Protein AF-A0AB34IUV4-F1 (afdb_monomer)

Foldseek 3Di:
DDDDDDDDDDDDDDDDDPDDPDPDDPPDADPPPPPPPVPPDDDDDDDDAPPDDDDPPDDFAPPAAEEEEEQDCQCQDPVHPVVNPPPNSGCLVRVLVCCLGRVHQKYKYKYAPSNVVDPPSVVVSVVSLVVSQWQKEKDKDAVQLAQDQDRDIMIMIMTGNNDHDYDDDRDANVPGHHPCNVPHDPPPPVVPDPPPPVPPDDDDDDDDDDDDDDD

pLDDT: mean 70.95, std 23.83, range [23.0, 98.06]

Organism: Prymnesium parvum (NCBI:txid97485)

Radius of gyration: 24.29 Å; Cα contacts (8 Å, |Δi|>4): 240; chains: 1; bounding box: 62×73×49 Å

Solvent-accessible surface area (backbone atoms only — not comparable to full-atom values): 14010 Å² total; per-residue (Å²): 137,83,92,84,84,78,93,78,89,76,79,91,70,87,78,79,72,83,81,80,78,72,80,90,69,84,89,68,80,72,82,88,65,83,79,71,70,90,65,79,79,78,90,83,88,76,86,85,48,91,86,61,78,84,57,94,88,55,76,53,60,74,66,37,62,67,46,81,41,71,48,58,47,48,21,42,30,92,91,35,89,53,53,36,89,76,28,93,62,47,32,62,64,46,52,53,52,49,44,69,61,25,49,38,41,25,41,38,41,43,40,56,59,54,41,76,75,44,82,63,52,60,58,49,53,53,51,54,42,44,74,74,61,28,31,73,28,72,52,74,49,49,38,28,23,64,59,35,63,42,99,47,67,34,23,39,40,37,33,20,64,86,46,89,54,78,78,83,77,72,78,19,62,94,59,56,40,46,61,52,75,73,70,41,85,86,64,59,71,81,73,56,70,76,79,71,70,68,87,77,60,82,91,77,92,77,88,85,79,83,87,84,80,80,132

Secondary structure (DSSP, 8-state):
----------------------------PPP-S---GGG----------TT-PPPTTSPPTT--SEEEE----GGGSTTS---GGGSTT--HHHHHHHHHHH--SEEEEEE-GGGGGSTTHHHHHHHHHHHTT-EEEEEEEEGGGGT-SS--EEEEEEEESSS--PPPPPSSTTSPPPHHHHH-TT--TTTS----GGGGS--------------

Sequence (215 aa):
MPVAFSSDVVGAGPTSSPQSSTPDFPEEDPPKEALDLTRTRSVFEHKMTPEMALPPAFPRSGEVVHLSAGPPCQPYSKAGKGEGQEDPRDGIPAVLEAIEELMPLMVEIENVPEIQKYEGVVDSIVSRLNSLGYWVSRGVLVASDYGVPQSRRRFFVVGSLLGPMGLPEPTTADRPITVEEAIGSGTDLNAFRILDTSSSRSRRKGTCVGCARLL

Mean predicted aligned error: 15.81 Å

Nearest PDB structures (foldseek):
  2zcj-assembly1_A  TM=8.894E-01  e=2.402E-09  Haemophilus parahaemolyticus
  10mh-assembly1_A  TM=8.985E-01  e=5.232E-09  Haemophilus haemolyticus
  2uyc-assembly1_A  TM=9.175E-01  e=1.478E-08  Haemophilus haemolyticus
  2z6a-assembly1_A  TM=8.798E-01  e=1.795E-08  Haemophilus parahaemolyticus
  6w8w-assembly1_B  TM=8.594E-01  e=1.739E-07  Mus musculus

Structure (mmCIF, N/CA/C/O backbone):
data_AF-A0AB34IUV4-F1
#
_entry.id   AF-A0AB34IUV4-F1
#
loop_
_atom_site.group_PDB
_atom_site.id
_atom_site.type_symbol
_atom_site.label_atom_id
_atom_site.label_alt_id
_atom_site.label_comp_id
_atom_site.label_asym_id
_atom_site.label_entity_id
_atom_site.label_seq_id
_atom_site.pdbx_PDB_ins_code
_atom_site.Cartn_x
_atom_site.Cartn_y
_atom_site.Cartn_z
_atom_site.occupancy
_atom_site.B_iso_or_equiv
_atom_site.auth_seq_id
_atom_site.auth_comp_id
_atom_site.auth_asym_id
_atom_site.auth_atom_id
_atom_site.pdbx_PDB_model_num
ATOM 1 N N . MET A 1 1 ? 36.245 -49.686 -15.648 1.00 31.62 1 MET A N 1
ATOM 2 C CA . MET A 1 1 ? 34.864 -50.202 -15.551 1.00 31.62 1 MET A CA 1
ATOM 3 C C . MET A 1 1 ? 34.260 -49.619 -14.279 1.00 31.62 1 MET A C 1
ATOM 5 O O . MET A 1 1 ? 34.767 -49.942 -13.211 1.00 31.62 1 MET A O 1
ATOM 9 N N . PRO A 1 2 ? 33.334 -48.656 -14.396 1.00 33.03 2 PRO A N 1
ATOM 10 C CA . PRO A 1 2 ? 32.808 -47.874 -13.282 1.00 33.03 2 PRO A CA 1
ATOM 11 C C . PRO A 1 2 ? 31.663 -48.600 -12.567 1.00 33.03 2 PRO A C 1
ATOM 13 O O . PRO A 1 2 ? 30.992 -49.452 -13.145 1.00 33.03 2 PRO A O 1
ATOM 16 N N . VAL A 1 3 ? 31.465 -48.243 -11.301 1.00 30.38 3 VAL A N 1
ATOM 17 C CA . VAL A 1 3 ? 30.422 -48.775 -10.425 1.00 30.38 3 VAL A CA 1
ATOM 18 C C . VAL A 1 3 ? 29.118 -48.028 -10.714 1.00 30.38 3 VAL A C 1
ATOM 20 O O . VAL A 1 3 ? 29.075 -46.805 -10.607 1.00 30.38 3 VAL A O 1
ATOM 23 N N . ALA A 1 4 ? 28.078 -48.768 -11.094 1.00 32.22 4 ALA A N 1
ATOM 24 C CA . ALA A 1 4 ? 26.700 -48.303 -11.191 1.00 32.22 4 ALA A CA 1
ATOM 25 C C . ALA A 1 4 ? 25.897 -48.916 -10.033 1.00 32.22 4 ALA A C 1
ATOM 27 O O . ALA A 1 4 ? 25.917 -50.128 -9.844 1.00 32.22 4 ALA A O 1
ATOM 28 N N . PHE A 1 5 ? 25.218 -48.063 -9.274 1.00 30.59 5 PHE A N 1
ATOM 29 C CA . PHE A 1 5 ? 24.195 -48.332 -8.253 1.00 30.59 5 PHE A CA 1
ATOM 30 C C . PHE A 1 5 ? 23.362 -47.043 -8.195 1.00 30.59 5 PHE A C 1
ATOM 32 O O . PHE A 1 5 ? 23.936 -45.966 -8.309 1.00 30.59 5 PHE A O 1
ATOM 39 N N . SER A 1 6 ? 22.052 -46.993 -8.015 1.00 30.14 6 SER A N 1
ATOM 40 C CA . SER A 1 6 ? 20.945 -47.944 -7.984 1.00 30.14 6 SER A CA 1
ATOM 41 C C . SER A 1 6 ? 19.729 -47.073 -8.313 1.00 30.14 6 SER A C 1
ATOM 43 O O . SER A 1 6 ? 19.648 -45.931 -7.856 1.00 30.14 6 SER A O 1
ATOM 45 N N . SER A 1 7 ? 18.821 -47.562 -9.148 1.00 36.03 7 SER A N 1
ATOM 46 C CA . SER A 1 7 ? 17.545 -46.914 -9.429 1.00 36.03 7 SER A CA 1
ATOM 47 C C . SER A 1 7 ? 16.562 -47.244 -8.309 1.00 36.03 7 SER A C 1
ATOM 49 O O . SER A 1 7 ? 15.992 -48.332 -8.323 1.00 36.03 7 SER A O 1
ATOM 51 N N . ASP A 1 8 ? 16.331 -46.308 -7.391 1.00 31.89 8 ASP A N 1
ATOM 52 C CA . ASP A 1 8 ? 15.222 -46.399 -6.444 1.00 31.89 8 ASP A CA 1
ATOM 53 C C . ASP A 1 8 ? 14.187 -45.314 -6.740 1.00 31.89 8 ASP A C 1
ATOM 55 O O . ASP A 1 8 ? 14.350 -44.125 -6.463 1.00 31.89 8 ASP A O 1
ATOM 59 N N . VAL A 1 9 ? 13.106 -45.785 -7.357 1.00 41.19 9 VAL A N 1
ATOM 60 C CA . VAL A 1 9 ? 11.798 -45.144 -7.400 1.00 41.19 9 VAL A CA 1
ATOM 61 C C . VAL A 1 9 ? 11.269 -45.099 -5.968 1.00 41.19 9 VAL A C 1
ATOM 63 O O . VAL A 1 9 ? 10.988 -46.141 -5.381 1.00 41.19 9 VAL A O 1
ATOM 66 N N . VAL A 1 10 ? 11.086 -43.899 -5.419 1.00 40.38 10 VAL A N 1
ATOM 67 C CA . VAL A 1 10 ? 10.263 -43.692 -4.222 1.00 40.38 10 VAL A CA 1
ATOM 68 C C . VAL A 1 10 ? 9.103 -42.792 -4.611 1.00 40.38 10 VAL A C 1
ATOM 70 O O . VAL A 1 10 ? 9.279 -41.734 -5.212 1.00 40.38 10 VAL A O 1
ATOM 73 N N . GLY A 1 11 ? 7.909 -43.312 -4.343 1.00 31.64 11 GLY A N 1
ATOM 74 C CA . GLY A 1 11 ? 6.638 -42.836 -4.854 1.00 31.64 11 GLY A CA 1
ATOM 75 C C . GLY A 1 11 ? 6.247 -41.442 -4.383 1.00 31.64 11 GLY A C 1
ATOM 76 O O . GLY A 1 11 ? 6.617 -40.975 -3.307 1.00 31.64 11 GLY A O 1
ATOM 77 N N . ALA A 1 12 ? 5.425 -40.819 -5.222 1.00 36.19 12 ALA A N 1
ATOM 78 C CA . ALA A 1 12 ? 4.648 -39.639 -4.905 1.00 36.19 12 ALA A CA 1
ATOM 79 C C . ALA A 1 12 ? 3.757 -39.907 -3.680 1.00 36.19 12 ALA A C 1
ATOM 81 O O . ALA A 1 12 ? 2.789 -40.664 -3.752 1.00 36.19 12 ALA A O 1
ATOM 82 N N . GLY A 1 13 ? 4.097 -39.286 -2.553 1.00 33.53 13 GLY A N 1
ATOM 83 C CA . GLY A 1 13 ? 3.172 -39.096 -1.441 1.00 33.53 13 GLY A CA 1
ATOM 84 C C . GLY A 1 13 ? 2.284 -37.876 -1.715 1.00 33.53 13 GLY A C 1
ATOM 85 O O . GLY A 1 13 ? 2.773 -36.899 -2.287 1.00 33.53 13 GLY A O 1
ATOM 86 N N . PRO A 1 14 ? 0.995 -37.893 -1.338 1.00 34.31 14 PRO A N 1
ATOM 87 C CA . PRO A 1 14 ? 0.131 -36.736 -1.507 1.00 34.31 14 PRO A CA 1
ATOM 88 C C . PRO A 1 14 ? 0.595 -35.627 -0.557 1.00 34.31 14 PRO A C 1
ATOM 90 O O . PRO A 1 14 ? 0.541 -35.768 0.664 1.00 34.31 14 PRO A O 1
ATOM 93 N N . THR A 1 15 ? 1.066 -34.516 -1.117 1.00 37.88 15 THR A N 1
ATOM 94 C CA . THR A 1 15 ? 1.308 -33.283 -0.368 1.00 37.88 15 THR A CA 1
ATOM 95 C C . THR A 1 15 ? -0.043 -32.717 0.052 1.00 37.88 15 THR A C 1
ATOM 97 O O . THR A 1 15 ? -0.770 -32.158 -0.768 1.00 37.88 15 THR A O 1
ATOM 100 N N . SER A 1 16 ? -0.405 -32.897 1.320 1.00 35.16 16 SER A N 1
ATOM 101 C CA . SER A 1 16 ? -1.553 -32.235 1.929 1.00 35.16 16 SER A CA 1
ATOM 102 C C . SER A 1 16 ? -1.350 -30.722 1.864 1.00 35.16 16 SER A C 1
ATOM 104 O O . SER A 1 16 ? -0.448 -30.180 2.506 1.00 35.16 16 SER A O 1
ATOM 106 N N . SER A 1 17 ? -2.177 -30.052 1.069 1.00 36.09 17 SER A N 1
ATOM 107 C CA . SER A 1 17 ? -2.304 -28.599 1.034 1.00 36.09 17 SER A CA 1
ATOM 108 C C . SER A 1 17 ? -2.597 -28.073 2.447 1.00 36.09 17 SER A C 1
ATOM 110 O O . SER A 1 17 ? -3.429 -28.669 3.139 1.00 36.09 17 SER A O 1
ATOM 112 N N . PRO A 1 18 ? -1.961 -26.982 2.909 1.00 35.69 18 PRO A N 1
ATOM 113 C CA . PRO A 1 18 ? -2.372 -26.351 4.154 1.00 35.69 18 PRO A CA 1
ATOM 114 C C . PRO A 1 18 ? -3.796 -25.819 3.967 1.00 35.69 18 PRO A C 1
ATOM 116 O O . PRO A 1 18 ? -4.054 -25.001 3.086 1.00 35.69 18 PRO A O 1
ATOM 119 N N . GLN A 1 19 ? -4.733 -26.339 4.760 1.00 35.19 19 GLN A N 1
ATOM 120 C CA . GLN A 1 19 ? -6.113 -25.872 4.777 1.00 35.19 19 GLN A CA 1
ATOM 121 C C . GLN A 1 19 ? -6.132 -24.423 5.268 1.00 35.19 19 GLN A C 1
ATOM 123 O O . GLN A 1 19 ? -5.852 -24.142 6.432 1.00 35.19 19 GLN A O 1
ATOM 128 N N . SER A 1 20 ? -6.448 -23.500 4.362 1.00 40.66 20 SER A N 1
ATOM 129 C CA . SER A 1 20 ? -6.796 -22.123 4.686 1.00 40.66 20 SER A CA 1
ATOM 130 C C . SER A 1 20 ? -8.172 -22.123 5.348 1.00 40.66 20 SER A C 1
ATOM 132 O O . SER A 1 20 ? -9.196 -22.154 4.667 1.00 40.66 20 SER A O 1
ATOM 134 N N . SER A 1 21 ? -8.218 -22.128 6.676 1.00 36.00 21 SER A N 1
ATOM 135 C CA . SER A 1 21 ? -9.455 -21.831 7.392 1.00 36.00 21 SER A CA 1
ATOM 136 C C . SER A 1 21 ? -9.711 -20.327 7.290 1.00 36.00 21 SER A C 1
ATOM 138 O O . SER A 1 21 ? -9.148 -19.540 8.052 1.00 36.00 21 SER A O 1
ATOM 140 N N . THR A 1 22 ? -10.515 -19.919 6.312 1.00 35.44 22 THR A N 1
ATOM 141 C CA . THR A 1 22 ? -11.149 -18.599 6.309 1.00 35.44 22 THR A CA 1
ATOM 142 C C . THR A 1 22 ? -12.047 -18.496 7.546 1.00 35.44 22 THR A C 1
ATOM 144 O O . THR A 1 22 ? -12.818 -19.429 7.786 1.00 35.44 22 THR A O 1
ATOM 147 N N . PRO A 1 23 ? -11.955 -17.426 8.354 1.00 35.09 23 PRO A N 1
ATOM 148 C CA . PRO A 1 23 ? -12.928 -17.180 9.408 1.00 35.09 23 PRO A CA 1
ATOM 149 C C . PRO A 1 23 ? -14.327 -17.064 8.799 1.00 35.09 23 PRO A C 1
ATOM 151 O O . PRO A 1 23 ? -14.495 -16.456 7.743 1.00 35.09 23 PRO A O 1
ATOM 154 N N . ASP A 1 24 ? -15.305 -17.669 9.464 1.00 34.62 24 ASP A N 1
ATOM 155 C CA . ASP A 1 24 ? -16.719 -17.576 9.113 1.00 34.62 24 ASP A CA 1
ATOM 156 C C . ASP A 1 24 ? -17.201 -16.174 9.521 1.00 34.62 24 ASP A C 1
ATOM 158 O O . ASP A 1 24 ? -17.332 -15.872 10.711 1.00 34.62 24 ASP A O 1
ATOM 162 N N . PHE A 1 25 ? -17.326 -15.272 8.546 1.00 43.66 25 PHE A N 1
ATOM 163 C CA . PHE A 1 25 ? -17.780 -13.902 8.776 1.00 43.66 25 PHE A CA 1
ATOM 164 C C . PHE A 1 25 ? -19.304 -13.832 8.651 1.00 43.66 25 PHE A C 1
ATOM 166 O O . PHE A 1 25 ? -19.867 -14.485 7.772 1.00 43.66 25 PHE A O 1
ATOM 173 N N . PRO A 1 26 ? -19.984 -13.039 9.498 1.00 39.00 26 PRO A N 1
ATOM 174 C CA . PRO A 1 26 ? -21.416 -12.833 9.368 1.00 39.00 26 PRO A CA 1
ATOM 175 C C . PRO A 1 26 ? -21.731 -12.235 7.993 1.00 39.00 26 PRO A C 1
ATOM 177 O O . PRO A 1 26 ? -21.171 -11.215 7.592 1.00 39.00 26 PRO A O 1
ATOM 180 N N . GLU A 1 27 ? -22.627 -12.913 7.284 1.00 42.75 27 GLU A N 1
ATOM 181 C CA . GLU A 1 27 ? -23.155 -12.586 5.962 1.00 42.75 27 GLU A CA 1
ATOM 182 C C . GLU A 1 27 ? -24.121 -11.389 6.063 1.00 42.75 27 GLU A C 1
ATOM 184 O O . GLU A 1 27 ? -25.312 -11.498 5.786 1.00 42.75 27 GLU A O 1
ATOM 189 N N . GLU A 1 28 ? -23.641 -10.242 6.548 1.00 44.78 28 GLU A N 1
ATOM 190 C CA . GLU A 1 28 ? -24.414 -9.003 6.479 1.00 44.78 28 GLU A CA 1
ATOM 191 C C . GLU A 1 28 ? -24.058 -8.264 5.188 1.00 44.78 28 GLU A C 1
ATOM 193 O O . GLU A 1 28 ? -22.928 -7.815 4.986 1.00 44.78 28 GLU A O 1
ATOM 198 N N . ASP A 1 29 ? -25.045 -8.190 4.290 1.00 43.78 29 ASP A N 1
ATOM 199 C CA . ASP A 1 29 ? -24.986 -7.432 3.042 1.00 43.78 29 ASP A CA 1
ATOM 200 C C . ASP A 1 29 ? -24.505 -5.993 3.325 1.00 43.78 29 ASP A C 1
ATOM 202 O O . ASP A 1 29 ? -25.081 -5.320 4.189 1.00 43.78 29 ASP A O 1
ATOM 206 N N . PRO A 1 30 ? -23.508 -5.470 2.584 1.00 46.72 30 PRO A N 1
ATOM 207 C CA . PRO A 1 30 ? -23.104 -4.078 2.725 1.00 46.72 30 PRO A CA 1
ATOM 208 C C . PRO A 1 30 ? -24.303 -3.151 2.446 1.00 46.72 30 PRO A C 1
ATOM 210 O O . PRO A 1 30 ? -25.180 -3.497 1.643 1.00 46.72 30 PRO A O 1
ATOM 213 N N . PRO A 1 31 ? -24.374 -1.974 3.096 1.00 46.94 31 PRO A N 1
ATOM 214 C CA . PRO A 1 31 ? -25.522 -1.077 2.995 1.00 46.94 31 PRO A CA 1
ATOM 215 C C . PRO A 1 31 ? -25.874 -0.776 1.529 1.00 46.94 31 PRO A C 1
ATOM 217 O O . PRO A 1 31 ? -25.082 -0.211 0.777 1.00 46.94 31 PRO A O 1
ATOM 220 N N . LYS A 1 32 ? -27.087 -1.180 1.124 1.00 40.31 32 LYS A N 1
ATOM 221 C CA . LYS A 1 32 ? -27.621 -1.141 -0.254 1.00 40.31 32 LYS A CA 1
ATOM 222 C C . LYS A 1 32 ? -28.080 0.250 -0.708 1.00 40.31 32 LYS A C 1
ATOM 224 O O . LYS A 1 32 ? -29.101 0.378 -1.383 1.00 40.31 32 LYS A O 1
ATOM 229 N N . GLU A 1 33 ? -27.337 1.297 -0.379 1.00 51.56 33 GLU A N 1
ATOM 230 C CA . GLU A 1 33 ? -27.479 2.582 -1.064 1.00 51.56 33 GLU A CA 1
ATOM 231 C C . GLU A 1 33 ? -26.389 2.650 -2.130 1.00 51.56 33 GLU A C 1
ATOM 233 O O . GLU A 1 33 ? -25.200 2.718 -1.832 1.00 51.56 33 GLU A O 1
ATOM 238 N N . ALA A 1 34 ? -26.801 2.526 -3.394 1.00 47.84 34 ALA A N 1
ATOM 239 C CA . ALA A 1 34 ? -25.896 2.535 -4.533 1.00 47.84 34 ALA A CA 1
ATOM 240 C C . ALA A 1 34 ? -25.048 3.812 -4.508 1.00 47.84 34 ALA A C 1
ATOM 242 O O . ALA A 1 34 ? -25.550 4.919 -4.707 1.00 47.84 34 ALA A O 1
ATOM 243 N N . LEU A 1 35 ? -23.758 3.636 -4.251 1.00 55.19 35 LEU A N 1
ATOM 244 C CA . LEU A 1 35 ? -22.772 4.696 -4.258 1.00 55.19 35 LEU A CA 1
ATOM 245 C C . LEU A 1 35 ? -22.740 5.375 -5.638 1.00 55.19 35 LEU A C 1
ATOM 247 O O . LEU A 1 35 ? -22.278 4.792 -6.621 1.00 55.19 35 LEU A O 1
ATOM 251 N N . ASP A 1 36 ? -23.228 6.612 -5.723 1.00 55.44 36 ASP A N 1
ATOM 252 C CA . ASP A 1 36 ? -23.204 7.400 -6.958 1.00 55.44 36 ASP A CA 1
ATOM 253 C C . ASP A 1 36 ? -21.788 7.939 -7.240 1.00 55.44 36 ASP A C 1
ATOM 255 O O . ASP A 1 36 ? -21.429 9.070 -6.903 1.00 55.44 36 ASP A O 1
ATOM 259 N N . LEU A 1 37 ? -20.975 7.112 -7.900 1.00 53.38 37 LEU A N 1
ATOM 260 C CA . LEU A 1 37 ? -19.603 7.436 -8.307 1.00 53.38 37 LEU A CA 1
ATOM 261 C C . LEU A 1 37 ? -19.516 8.539 -9.379 1.00 53.38 37 LEU A C 1
ATOM 263 O O . LEU A 1 37 ? -18.428 9.070 -9.629 1.00 53.38 37 LEU A O 1
ATOM 267 N N . THR A 1 38 ? -20.636 8.942 -9.995 1.00 50.12 38 THR A N 1
ATOM 268 C CA . THR A 1 38 ? -20.656 10.003 -11.022 1.00 50.12 38 THR A CA 1
ATOM 269 C C . THR A 1 38 ? -20.405 11.403 -10.447 1.00 50.12 38 THR A C 1
ATOM 271 O O . THR A 1 38 ? -20.157 12.358 -11.190 1.00 50.12 38 THR A O 1
ATOM 274 N N . ARG A 1 39 ? -20.399 11.528 -9.112 1.00 50.78 39 ARG A N 1
ATOM 275 C CA . ARG A 1 39 ? -20.112 12.759 -8.362 1.00 50.78 39 ARG A CA 1
ATOM 276 C C . ARG A 1 39 ? -18.678 12.885 -7.848 1.00 50.78 39 ARG A C 1
ATOM 278 O O . ARG A 1 39 ? -18.406 13.836 -7.119 1.00 50.78 39 ARG A O 1
ATOM 285 N N . THR A 1 40 ? -17.755 12.006 -8.242 1.00 52.09 40 THR A N 1
ATOM 286 C CA . THR A 1 40 ? -16.332 12.097 -7.858 1.00 52.09 40 THR A CA 1
ATOM 287 C C . THR A 1 40 ? -15.698 13.346 -8.493 1.00 52.09 40 THR A C 1
ATOM 289 O O . THR A 1 40 ? -15.153 13.296 -9.592 1.00 52.09 40 THR A O 1
ATOM 292 N N . ARG A 1 41 ? -15.876 14.517 -7.867 1.00 51.09 41 ARG A N 1
ATOM 293 C CA . ARG A 1 41 ? -15.637 15.836 -8.487 1.00 51.09 41 ARG A CA 1
ATOM 294 C C . ARG A 1 41 ? -14.519 16.663 -7.862 1.00 51.09 41 ARG A C 1
ATOM 296 O O . ARG A 1 41 ? -14.329 17.808 -8.266 1.00 51.09 41 ARG A O 1
ATOM 303 N N . SER A 1 42 ? -13.732 16.106 -6.953 1.00 62.66 42 SER A N 1
ATOM 304 C CA . SER A 1 42 ? -12.599 16.830 -6.377 1.00 62.66 42 SER A CA 1
ATOM 305 C C . SER A 1 42 ? -11.487 15.880 -5.959 1.00 62.66 42 SER A C 1
ATOM 307 O O . SER A 1 42 ? -11.700 14.992 -5.139 1.00 62.66 42 SER A O 1
ATOM 309 N N . VAL A 1 43 ? -10.302 16.094 -6.529 1.00 60.78 43 VAL A N 1
ATOM 310 C CA . VAL A 1 43 ? -9.045 15.520 -6.043 1.00 60.78 43 VAL A CA 1
ATOM 311 C C . VAL A 1 43 ? -8.497 16.487 -4.999 1.00 60.78 43 VAL A C 1
ATOM 313 O O . VAL A 1 43 ? -8.330 17.672 -5.290 1.00 60.78 43 VAL A O 1
ATOM 316 N N . PHE A 1 44 ? -8.237 15.993 -3.792 1.00 58.69 44 PHE A N 1
ATOM 317 C CA . PHE A 1 44 ? -7.591 16.759 -2.733 1.00 58.69 44 PHE A CA 1
ATOM 318 C C . PHE A 1 44 ? -6.201 16.180 -2.489 1.00 58.69 44 PHE A C 1
ATOM 320 O O . PHE A 1 44 ? -6.065 15.000 -2.182 1.00 58.69 44 PHE A O 1
ATOM 327 N N . GLU A 1 45 ? -5.170 17.012 -2.613 1.00 62.00 45 GLU A N 1
ATOM 328 C CA . GLU A 1 45 ? -3.808 16.648 -2.231 1.00 62.00 45 GLU A CA 1
ATOM 329 C C . GLU A 1 45 ? -3.493 17.250 -0.865 1.00 62.00 45 GLU A C 1
ATOM 331 O O . GLU A 1 45 ? -3.670 18.451 -0.639 1.00 62.00 45 GLU A O 1
ATOM 336 N N . HIS A 1 46 ? -3.002 16.424 0.055 1.00 62.00 46 HIS A N 1
ATOM 337 C CA . HIS A 1 46 ? -2.539 16.895 1.349 1.00 62.00 46 HIS A CA 1
ATOM 338 C C . HIS A 1 46 ? -1.236 16.215 1.737 1.00 62.00 46 HIS A C 1
ATOM 340 O O . HIS A 1 46 ? -1.094 14.996 1.656 1.00 62.00 46 HIS A O 1
ATOM 346 N N . LYS A 1 47 ? -0.276 17.020 2.189 1.00 61.88 47 LYS A N 1
ATOM 347 C CA . LYS A 1 47 ? 0.960 16.515 2.769 1.00 61.88 47 LYS A CA 1
ATOM 348 C C . LYS A 1 47 ? 0.714 16.250 4.249 1.00 61.88 47 LYS A C 1
ATOM 350 O O . LYS A 1 47 ? 0.849 17.164 5.055 1.00 61.88 47 LYS A O 1
ATOM 355 N N . MET A 1 48 ? 0.368 15.011 4.582 1.00 59.25 48 MET A N 1
ATOM 356 C CA . MET A 1 48 ? 0.221 14.604 5.977 1.00 59.25 48 MET A CA 1
ATOM 357 C C . MET A 1 48 ? 1.563 14.697 6.705 1.00 59.25 48 MET A C 1
ATOM 359 O O . MET A 1 48 ? 2.596 14.236 6.211 1.00 59.25 48 MET A O 1
ATOM 363 N N . THR A 1 49 ? 1.537 15.316 7.881 1.00 56.19 49 THR A N 1
ATOM 364 C CA . THR A 1 49 ? 2.605 15.259 8.879 1.00 56.19 49 THR A CA 1
ATOM 365 C C . THR A 1 49 ? 2.004 14.724 10.181 1.00 56.19 49 THR A C 1
ATOM 367 O O . THR A 1 49 ? 0.811 14.925 10.403 1.00 56.19 49 THR A O 1
ATOM 370 N N . PRO A 1 50 ? 2.795 14.086 11.062 1.00 49.84 50 PRO A N 1
ATOM 371 C CA . PRO A 1 50 ? 2.298 13.546 12.336 1.00 49.84 50 PRO A CA 1
ATOM 372 C C . PRO A 1 50 ? 1.646 14.573 13.284 1.00 49.84 50 PRO A C 1
ATOM 374 O O . PRO A 1 50 ? 1.085 14.198 14.302 1.00 49.84 50 PRO A O 1
ATOM 377 N N . GLU A 1 51 ? 1.750 15.872 12.987 1.00 54.16 51 GLU A N 1
ATOM 378 C CA . GLU A 1 51 ? 1.326 16.973 13.862 1.00 54.16 51 GLU A CA 1
ATOM 379 C C . GLU A 1 51 ? 0.149 17.788 13.290 1.00 54.16 51 GLU A C 1
ATOM 381 O O . GLU A 1 51 ? -0.254 18.786 13.888 1.00 54.16 51 GLU A O 1
ATOM 386 N N . MET A 1 52 ? -0.401 17.419 12.125 1.00 54.62 52 MET A N 1
ATOM 387 C CA . MET A 1 52 ? -1.437 18.211 11.451 1.00 54.62 52 MET A CA 1
ATOM 388 C C . MET A 1 52 ? -2.788 17.495 11.408 1.00 54.62 52 MET A C 1
ATOM 390 O O . MET A 1 52 ? -2.921 16.441 10.798 1.00 54.62 52 MET A O 1
ATOM 394 N N . ALA A 1 53 ? -3.805 18.131 11.998 1.00 59.81 53 ALA A N 1
ATOM 395 C CA . ALA A 1 53 ? -5.208 17.773 11.802 1.00 59.81 53 ALA A CA 1
ATOM 396 C C . ALA A 1 53 ? -5.636 18.011 10.342 1.00 59.81 53 ALA A C 1
ATOM 398 O O . ALA A 1 53 ? -5.130 18.933 9.686 1.00 59.81 53 ALA A O 1
ATOM 399 N N . LEU A 1 54 ? -6.597 17.221 9.850 1.00 63.44 54 LEU A N 1
ATOM 400 C CA . LEU A 1 54 ? -7.157 17.407 8.512 1.00 63.44 54 LEU A CA 1
ATOM 401 C C . LEU A 1 54 ? -7.714 18.839 8.364 1.00 63.44 54 LEU A C 1
ATOM 403 O O . LEU A 1 54 ? -8.388 19.348 9.266 1.00 63.44 54 LEU A O 1
ATOM 407 N N . PRO A 1 55 ? -7.426 19.544 7.255 1.00 63.62 55 PRO A N 1
ATOM 408 C CA . PRO A 1 55 ? -7.886 20.917 7.081 1.00 63.62 55 PRO A CA 1
ATOM 409 C C . PRO A 1 55 ? -9.426 20.979 7.003 1.00 63.62 55 PRO A C 1
ATOM 411 O O . PRO A 1 55 ? -10.040 20.068 6.464 1.00 63.62 55 PRO A O 1
ATOM 414 N N . PRO A 1 56 ? -10.090 22.077 7.414 1.00 61.31 56 PRO A N 1
ATOM 415 C CA . PRO A 1 56 ? -11.561 22.178 7.390 1.00 61.31 56 PRO A CA 1
ATOM 416 C C . PRO A 1 56 ? -12.219 22.011 6.009 1.00 61.31 56 PRO A C 1
ATOM 418 O O . PRO A 1 56 ? -13.429 21.831 5.918 1.00 61.31 56 PRO A O 1
ATOM 421 N N . ALA A 1 57 ? -11.435 22.132 4.934 1.00 64.69 57 ALA A N 1
ATOM 422 C CA . ALA A 1 57 ? -11.868 21.926 3.554 1.00 64.69 57 ALA A CA 1
ATOM 423 C C . ALA A 1 57 ? -11.719 20.467 3.076 1.00 64.69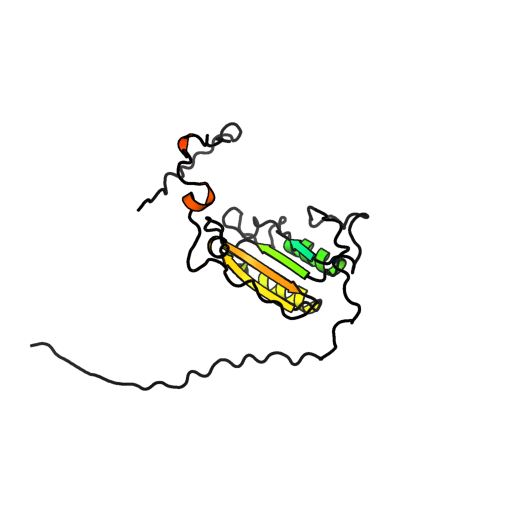 57 ALA A C 1
ATOM 425 O O . ALA A 1 57 ? -12.012 20.189 1.914 1.00 64.69 57 ALA A O 1
ATOM 426 N N . PHE A 1 58 ? -11.223 19.558 3.924 1.00 65.19 58 PHE A N 1
ATOM 427 C CA . PHE A 1 58 ? -11.125 18.138 3.604 1.00 65.19 58 PHE A CA 1
ATOM 428 C C . PHE A 1 58 ? -12.512 17.475 3.643 1.00 65.19 58 PHE A C 1
ATOM 430 O O . PHE A 1 58 ? -13.370 17.898 4.424 1.00 65.19 58 PHE A O 1
ATOM 437 N N . PRO A 1 59 ? -12.752 16.465 2.788 1.00 68.50 59 PRO A N 1
ATOM 438 C CA . PRO A 1 59 ? -14.003 15.713 2.785 1.00 68.50 59 PRO A CA 1
ATOM 439 C C . PRO A 1 59 ? -14.277 15.095 4.156 1.00 68.50 59 PRO A C 1
ATOM 441 O O . PRO A 1 59 ? -13.352 14.721 4.879 1.00 68.50 59 PRO A O 1
ATOM 444 N N . ARG A 1 60 ? -15.557 14.998 4.517 1.00 69.94 60 ARG A N 1
ATOM 445 C CA . ARG A 1 60 ? -15.964 14.369 5.777 1.00 69.94 60 ARG A CA 1
ATOM 446 C C . ARG A 1 60 ? -15.966 12.848 5.657 1.00 69.94 60 ARG A C 1
ATOM 448 O O . ARG A 1 60 ? -15.984 12.296 4.556 1.00 69.94 60 ARG A O 1
ATOM 455 N N . SER A 1 61 ? -15.986 12.180 6.809 1.00 72.88 61 SER A N 1
ATOM 456 C CA . SER A 1 61 ? -16.177 10.731 6.882 1.00 72.88 61 SER A CA 1
ATOM 457 C C . SER A 1 61 ? -17.388 10.295 6.044 1.00 72.88 61 SER A C 1
ATOM 459 O O . SER A 1 61 ? -18.453 10.911 6.134 1.00 72.88 61 SER A O 1
ATOM 461 N N . GLY A 1 62 ? -17.206 9.280 5.195 1.00 70.81 62 GLY A N 1
ATOM 462 C CA . GLY A 1 62 ? -18.238 8.777 4.276 1.00 70.81 62 GLY A CA 1
ATOM 463 C C . GLY A 1 62 ? -18.375 9.526 2.941 1.00 70.81 62 GLY A C 1
ATOM 464 O O . GLY A 1 62 ? -19.113 9.074 2.069 1.00 70.81 62 GLY A O 1
ATOM 465 N N . GLU A 1 63 ? -17.654 10.633 2.731 1.00 79.69 63 GLU A N 1
ATOM 466 C CA . GLU A 1 63 ? -17.618 11.350 1.442 1.00 79.69 63 GLU A CA 1
ATOM 467 C C . GLU A 1 63 ? -16.427 10.927 0.559 1.00 79.69 63 GLU A C 1
ATOM 469 O O . GLU A 1 63 ? -16.360 11.281 -0.622 1.00 79.69 63 GLU A O 1
ATOM 474 N N . VAL A 1 64 ? -15.472 10.170 1.110 1.00 84.19 64 VAL A N 1
ATOM 475 C CA . VAL A 1 64 ? -14.254 9.753 0.404 1.00 84.19 64 VAL A CA 1
ATOM 476 C C . VAL A 1 64 ? -14.453 8.387 -0.243 1.00 84.19 64 VAL A C 1
ATOM 478 O O . VAL A 1 64 ? -14.630 7.373 0.421 1.00 84.19 64 VAL A O 1
ATOM 481 N N . VAL A 1 65 ? -14.370 8.3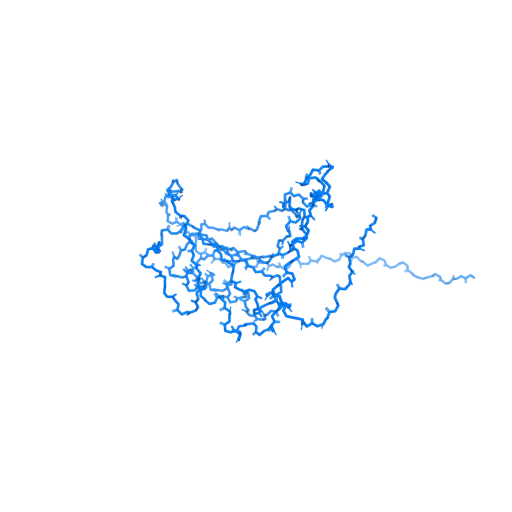33 -1.571 1.00 88.75 65 VAL A N 1
ATOM 482 C CA . VAL A 1 65 ? -14.434 7.055 -2.298 1.00 88.75 65 VAL A CA 1
ATOM 483 C C . VAL A 1 65 ? -13.097 6.319 -2.240 1.00 88.75 65 VAL A C 1
ATOM 485 O O . VAL A 1 65 ? -13.065 5.112 -2.029 1.00 88.75 65 VAL A O 1
ATOM 488 N N . HIS A 1 66 ? -11.989 7.030 -2.442 1.00 91.06 66 HIS A N 1
ATOM 489 C CA . HIS A 1 66 ? -10.664 6.429 -2.534 1.00 91.06 66 HIS A CA 1
ATOM 490 C C . HIS A 1 66 ? -9.613 7.325 -1.882 1.00 91.06 66 HIS A C 1
ATOM 492 O O . HIS A 1 66 ? -9.588 8.532 -2.132 1.00 91.06 66 HIS A O 1
ATOM 498 N N . LEU A 1 67 ? -8.732 6.722 -1.086 1.00 92.38 67 LEU A N 1
ATOM 499 C CA . LEU A 1 67 ? -7.546 7.358 -0.524 1.00 92.38 67 LEU A CA 1
ATOM 500 C C . LEU A 1 67 ? -6.292 6.638 -1.030 1.00 92.38 67 LEU A C 1
ATOM 502 O O . LEU A 1 67 ? -6.113 5.452 -0.775 1.00 92.38 67 LEU A O 1
ATOM 506 N N . SER A 1 68 ? -5.407 7.381 -1.696 1.00 93.94 68 SER A N 1
ATOM 507 C CA . SER A 1 68 ? -4.089 6.902 -2.128 1.00 93.94 68 SER A CA 1
ATOM 508 C C . SER A 1 68 ? -2.996 7.543 -1.281 1.00 93.94 68 SER A C 1
ATOM 510 O O . SER A 1 68 ? -2.951 8.768 -1.142 1.00 93.94 68 SER A O 1
ATOM 512 N N . ALA A 1 69 ? -2.126 6.725 -0.691 1.00 92.88 69 ALA A N 1
ATOM 513 C CA . ALA A 1 69 ? -1.079 7.167 0.218 1.00 92.88 69 ALA A CA 1
ATOM 514 C C . ALA A 1 69 ? 0.295 6.605 -0.170 1.00 92.88 69 ALA A C 1
ATOM 516 O O . ALA A 1 69 ? 0.486 5.399 -0.295 1.00 92.88 69 ALA A O 1
ATOM 517 N N . GLY A 1 70 ? 1.287 7.491 -0.278 1.00 91.81 70 GLY A N 1
ATOM 518 C CA . GLY A 1 70 ? 2.704 7.149 -0.445 1.00 91.81 70 GLY A CA 1
ATOM 519 C C . GLY A 1 70 ? 3.544 7.709 0.706 1.00 91.81 70 GLY A C 1
ATOM 520 O O . GLY A 1 70 ? 4.237 8.713 0.507 1.00 91.81 70 GLY A O 1
ATOM 521 N N . PRO A 1 71 ? 3.453 7.141 1.924 1.00 89.00 71 PRO A N 1
ATOM 522 C CA . PRO A 1 71 ? 4.168 7.652 3.088 1.00 89.00 71 PRO A CA 1
ATOM 523 C C . PRO A 1 71 ? 5.693 7.652 2.862 1.00 89.00 71 PRO A C 1
ATOM 525 O O . PRO A 1 71 ? 6.212 6.821 2.108 1.00 89.00 71 PRO A O 1
ATOM 528 N N . PRO A 1 72 ? 6.443 8.576 3.498 1.00 82.75 72 PRO A N 1
ATOM 529 C CA . PRO A 1 72 ? 7.881 8.709 3.283 1.00 82.75 72 PRO A CA 1
ATOM 530 C C . PRO A 1 72 ? 8.616 7.372 3.474 1.00 82.75 72 PRO A C 1
ATOM 532 O O . PRO A 1 72 ? 8.457 6.695 4.484 1.00 82.75 72 PRO A O 1
ATOM 535 N N . CYS A 1 73 ? 9.440 6.981 2.498 1.00 73.81 73 CYS A N 1
ATOM 536 C CA . CYS A 1 73 ? 10.157 5.699 2.516 1.00 73.81 73 CYS A CA 1
ATOM 537 C C . CYS A 1 73 ? 11.559 5.783 3.144 1.00 73.81 73 CYS A C 1
ATOM 539 O O . CYS A 1 73 ? 12.260 4.776 3.226 1.00 73.81 73 CYS A O 1
ATOM 541 N N . GLN A 1 74 ? 12.017 6.965 3.571 1.00 73.44 74 GLN A N 1
ATOM 542 C CA . GLN A 1 74 ? 13.316 7.144 4.236 1.00 73.44 74 GLN A CA 1
ATOM 543 C C . GLN A 1 74 ? 13.480 6.257 5.484 1.00 73.44 74 GLN A C 1
ATOM 545 O O . GLN A 1 74 ? 14.568 5.701 5.636 1.00 73.44 74 GLN A O 1
ATOM 550 N N . PRO A 1 75 ? 12.449 6.054 6.324 1.00 71.06 75 PRO A N 1
ATOM 551 C CA . PRO A 1 75 ? 12.533 5.127 7.453 1.00 71.06 75 PRO A CA 1
ATOM 552 C C . PRO A 1 75 ? 12.793 3.670 7.043 1.00 71.06 75 PRO A C 1
ATOM 554 O O . PRO A 1 75 ? 13.449 2.930 7.773 1.00 71.06 75 PRO A O 1
ATOM 557 N N . TYR A 1 76 ? 12.329 3.278 5.849 1.00 72.75 76 TYR A N 1
ATOM 558 C CA . TYR A 1 76 ? 12.222 1.883 5.404 1.00 72.75 76 TYR A CA 1
ATOM 559 C C . TYR A 1 76 ? 13.099 1.525 4.193 1.00 72.75 76 TYR A C 1
ATOM 561 O O . TYR A 1 76 ? 13.005 0.424 3.652 1.00 72.75 76 TYR A O 1
ATOM 569 N N . SER A 1 77 ? 13.938 2.448 3.716 1.00 64.69 77 SER A N 1
ATOM 570 C CA . SER A 1 77 ? 14.734 2.275 2.495 1.00 64.69 77 SER A CA 1
ATOM 571 C C . SER A 1 77 ? 16.234 2.343 2.762 1.00 64.69 77 SER A C 1
ATOM 573 O O . SER A 1 77 ? 16.703 3.001 3.687 1.00 64.69 77 SER A O 1
ATOM 575 N N . LYS A 1 78 ? 17.016 1.733 1.860 1.00 61.38 78 LYS A N 1
ATOM 576 C CA . LYS A 1 78 ? 18.493 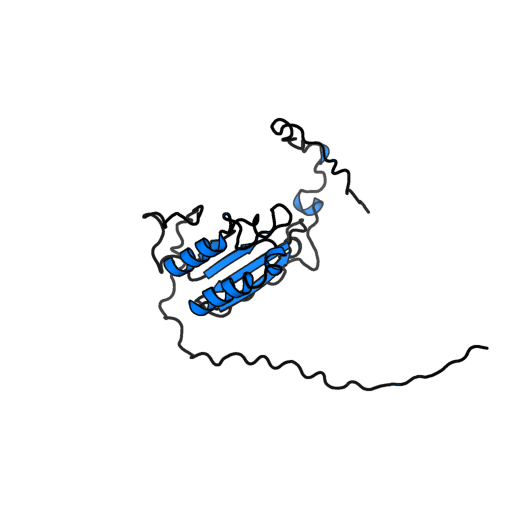1.764 1.890 1.00 61.38 78 LYS A CA 1
ATOM 577 C C . LYS A 1 78 ? 19.092 3.175 1.811 1.00 61.38 78 LYS A C 1
ATOM 579 O O . LYS A 1 78 ? 20.268 3.347 2.104 1.00 61.38 78 LYS A O 1
ATOM 584 N N . ALA A 1 79 ? 18.317 4.156 1.345 1.00 59.97 79 ALA A N 1
ATOM 585 C CA . ALA A 1 79 ? 18.747 5.547 1.229 1.00 59.97 79 ALA A CA 1
ATOM 586 C C . ALA A 1 79 ? 18.585 6.338 2.543 1.00 59.97 79 ALA A C 1
ATOM 588 O O . ALA A 1 79 ? 19.098 7.454 2.641 1.00 59.97 79 ALA A O 1
ATOM 589 N N . GLY A 1 80 ? 17.873 5.791 3.534 1.00 59.59 80 GLY A N 1
ATOM 590 C CA . GLY A 1 80 ? 17.779 6.343 4.883 1.00 59.59 80 GLY A CA 1
ATOM 591 C C . GLY A 1 80 ? 18.610 5.564 5.901 1.00 59.59 80 GLY A C 1
ATOM 592 O O . GLY A 1 80 ? 19.440 4.733 5.543 1.00 59.59 80 GLY A O 1
ATOM 593 N N . LYS A 1 81 ? 18.399 5.862 7.189 1.00 61.28 81 LYS A N 1
ATOM 594 C CA . LYS A 1 81 ? 19.100 5.182 8.290 1.00 61.28 81 LYS A CA 1
ATOM 595 C C . LYS A 1 81 ? 18.523 3.801 8.607 1.00 61.28 81 LYS A C 1
ATOM 597 O O . LYS A 1 81 ? 19.172 3.030 9.303 1.00 61.28 81 LYS A O 1
ATOM 602 N N . GLY A 1 82 ? 17.335 3.498 8.081 1.00 62.00 82 GLY A N 1
ATOM 603 C CA . GLY A 1 82 ? 16.659 2.230 8.315 1.00 62.00 82 GLY A CA 1
ATOM 604 C C . GLY A 1 82 ? 16.148 2.068 9.746 1.00 62.00 82 GLY A C 1
ATOM 605 O O . GLY A 1 82 ? 16.100 0.942 10.220 1.00 62.00 82 GLY A O 1
ATOM 606 N N . GLU A 1 83 ? 15.801 3.169 10.418 1.00 66.88 83 GLU A N 1
ATOM 607 C CA . GLU A 1 83 ? 15.301 3.187 11.804 1.00 66.88 83 GLU A CA 1
ATOM 608 C C . GLU A 1 83 ? 13.809 2.788 11.893 1.00 66.88 83 GLU A C 1
ATOM 610 O O . GLU A 1 83 ? 13.271 2.637 12.984 1.00 66.88 83 GLU A O 1
ATOM 615 N N . GLY A 1 84 ? 13.135 2.553 10.756 1.00 74.38 84 GLY A N 1
ATOM 616 C CA . GLY A 1 84 ? 11.763 2.045 10.724 1.00 74.38 84 GLY A CA 1
ATOM 617 C C . GLY A 1 84 ? 10.791 2.938 11.498 1.00 74.38 84 GLY A C 1
ATOM 618 O O . GLY A 1 84 ? 10.776 4.148 11.306 1.00 74.38 84 GLY A O 1
ATOM 619 N N . GLN A 1 85 ? 10.008 2.344 12.397 1.00 71.81 85 GLN A N 1
ATOM 620 C CA . GLN A 1 85 ? 9.014 3.059 13.210 1.00 71.81 85 GLN A CA 1
ATOM 621 C C . GLN A 1 85 ? 9.632 4.047 14.216 1.00 71.81 85 GLN A C 1
ATOM 623 O O . GLN A 1 85 ? 8.928 4.904 14.741 1.00 71.81 85 GLN A O 1
ATOM 628 N N . GLU A 1 86 ? 10.935 3.946 14.501 1.00 72.69 86 GLU A N 1
ATOM 629 C CA . GLU A 1 86 ? 11.638 4.884 15.388 1.00 72.69 86 GLU A CA 1
ATOM 630 C C . GLU A 1 86 ? 12.109 6.150 14.650 1.00 72.69 86 GLU A C 1
ATOM 632 O O . GLU A 1 86 ? 12.550 7.115 15.278 1.00 72.69 86 GLU A O 1
ATOM 637 N N . ASP A 1 87 ? 12.020 6.177 13.315 1.00 75.06 87 ASP A N 1
ATOM 638 C CA . ASP A 1 87 ? 12.356 7.359 12.529 1.00 75.06 87 ASP A CA 1
ATOM 639 C C . ASP A 1 87 ? 11.222 8.399 12.653 1.00 75.06 87 ASP A C 1
ATOM 641 O O . ASP A 1 87 ? 10.081 8.108 12.292 1.00 75.06 87 ASP A O 1
ATOM 645 N N . PRO A 1 88 ? 11.499 9.653 13.058 1.00 74.00 88 PRO A N 1
ATOM 646 C CA . PRO A 1 88 ? 10.473 10.697 13.192 1.00 74.00 88 PRO A CA 1
ATOM 647 C C . PRO A 1 88 ? 9.798 11.080 11.864 1.00 74.00 88 PRO A C 1
ATOM 649 O O . PRO A 1 88 ? 8.873 11.888 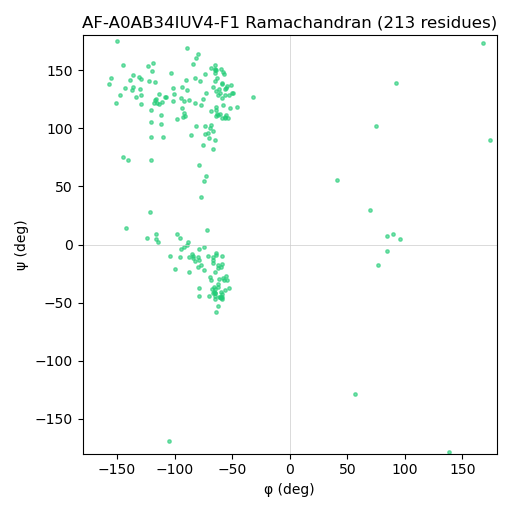11.839 1.00 74.00 88 PRO A O 1
ATOM 652 N N . ARG A 1 89 ? 10.290 10.558 10.737 1.00 77.94 89 ARG A N 1
ATOM 653 C CA . ARG A 1 89 ? 9.706 10.745 9.405 1.00 77.94 89 ARG A CA 1
ATOM 654 C C . ARG A 1 89 ? 8.770 9.603 9.010 1.00 77.94 89 ARG A C 1
ATOM 656 O O . ARG A 1 89 ? 8.332 9.587 7.859 1.00 77.94 89 ARG A O 1
ATOM 663 N N . ASP A 1 90 ? 8.498 8.652 9.904 1.00 81.94 90 ASP A N 1
ATOM 664 C CA . ASP A 1 90 ? 7.508 7.608 9.671 1.00 81.94 90 ASP A CA 1
ATOM 665 C C . ASP A 1 90 ? 6.107 8.209 9.522 1.00 81.94 90 ASP A C 1
ATOM 667 O O . ASP A 1 90 ? 5.538 8.783 10.447 1.00 81.94 90 ASP A O 1
ATOM 671 N N . GLY A 1 91 ? 5.568 8.105 8.309 1.00 85.38 91 GLY A N 1
ATOM 672 C CA . GLY A 1 91 ? 4.236 8.600 7.971 1.00 85.38 91 GLY A CA 1
ATOM 673 C C . GLY A 1 91 ? 3.142 7.542 8.073 1.00 85.38 91 GLY A C 1
ATOM 674 O O . GLY A 1 91 ? 1.983 7.882 7.853 1.00 85.38 91 GLY A O 1
ATOM 675 N N . ILE A 1 92 ? 3.475 6.277 8.365 1.00 90.31 92 ILE A N 1
ATOM 676 C CA . ILE A 1 92 ? 2.481 5.196 8.443 1.00 90.31 92 ILE A CA 1
ATOM 677 C C . ILE A 1 92 ? 1.399 5.486 9.498 1.00 90.31 92 ILE A C 1
ATOM 679 O O . ILE A 1 92 ? 0.224 5.343 9.153 1.00 90.31 92 ILE A O 1
ATOM 683 N N . PRO A 1 93 ? 1.723 5.954 10.724 1.00 88.38 93 PRO A N 1
ATOM 684 C CA . PRO A 1 93 ? 0.700 6.284 11.717 1.00 88.38 93 PRO A CA 1
ATOM 685 C C . PRO A 1 93 ? -0.288 7.351 11.229 1.00 88.38 93 PRO A C 1
ATOM 687 O O . PRO A 1 93 ? -1.492 7.131 11.292 1.00 88.38 93 PRO A O 1
ATOM 690 N N . ALA A 1 94 ? 0.210 8.443 10.638 1.00 86.69 94 ALA A N 1
ATOM 691 C CA . ALA A 1 94 ? -0.631 9.526 10.122 1.00 86.69 94 ALA A CA 1
ATOM 692 C C . ALA A 1 94 ? -1.563 9.060 8.986 1.00 86.69 94 ALA A C 1
ATOM 694 O O . ALA A 1 94 ? -2.710 9.492 8.899 1.00 86.69 94 ALA A O 1
ATOM 695 N N . VAL A 1 95 ? -1.093 8.146 8.126 1.00 91.06 95 VAL A N 1
ATOM 696 C CA . VAL A 1 95 ? -1.937 7.535 7.086 1.00 91.06 95 VAL A CA 1
ATOM 697 C C . VAL A 1 95 ? -3.052 6.695 7.710 1.00 91.06 95 VAL A C 1
ATOM 699 O O . VAL A 1 95 ? -4.196 6.795 7.275 1.00 91.06 95 VAL A O 1
ATOM 702 N N . LEU A 1 96 ? -2.747 5.883 8.726 1.00 92.06 96 LEU A N 1
ATOM 703 C CA . LEU A 1 96 ? -3.754 5.057 9.401 1.00 92.06 96 LEU A CA 1
ATOM 704 C C . LEU A 1 96 ? -4.791 5.906 10.147 1.00 92.06 96 LEU A C 1
ATOM 706 O O . LEU A 1 96 ? -5.978 5.602 10.067 1.00 92.06 96 LEU A O 1
ATOM 710 N N . GLU A 1 97 ? -4.363 6.981 10.812 1.00 89.19 97 GLU A N 1
ATOM 711 C CA . GLU A 1 97 ? -5.259 7.948 11.461 1.00 89.19 97 GLU A CA 1
ATOM 712 C C . GLU A 1 97 ? -6.208 8.598 10.450 1.00 89.19 97 GLU A C 1
ATOM 714 O O . GLU A 1 97 ? -7.416 8.642 10.674 1.00 89.19 97 GLU A O 1
ATOM 719 N N . ALA A 1 98 ? -5.696 9.019 9.290 1.00 88.06 98 ALA A N 1
ATOM 720 C CA . ALA A 1 98 ? -6.538 9.596 8.250 1.00 88.06 98 ALA A CA 1
ATOM 721 C C . ALA A 1 98 ? -7.538 8.595 7.658 1.00 88.06 98 ALA A C 1
ATOM 723 O O . ALA A 1 98 ? -8.660 8.976 7.332 1.00 88.06 98 ALA A O 1
ATOM 724 N N . ILE A 1 99 ? -7.157 7.322 7.512 1.00 92.44 99 ILE A N 1
ATOM 725 C CA . ILE A 1 99 ? -8.076 6.272 7.053 1.00 92.44 99 ILE A CA 1
ATOM 726 C C . ILE A 1 99 ? -9.200 6.062 8.071 1.00 92.44 99 ILE A C 1
ATOM 728 O O . ILE A 1 99 ? -10.354 5.928 7.673 1.00 92.44 99 ILE A O 1
ATOM 732 N N . GLU A 1 100 ? -8.885 6.059 9.364 1.00 92.12 100 GLU A N 1
ATOM 733 C CA . GLU A 1 100 ? -9.879 5.918 10.430 1.00 92.12 100 GLU A CA 1
ATOM 734 C C . GLU A 1 100 ? -10.810 7.131 10.534 1.00 92.12 100 GLU A C 1
ATOM 736 O O . GLU A 1 100 ? -12.011 6.967 10.733 1.00 92.12 100 GLU A O 1
ATOM 741 N N . GLU A 1 101 ? -10.290 8.345 10.349 1.00 87.81 101 GLU A N 1
ATOM 742 C CA . GLU A 1 101 ? -11.104 9.562 10.367 1.00 87.81 101 GLU A CA 1
ATOM 743 C C . GLU A 1 101 ? -12.022 9.657 9.134 1.00 87.81 101 GLU A C 1
ATOM 745 O O . GLU A 1 101 ? -13.210 9.974 9.245 1.00 87.81 101 GLU A O 1
ATOM 750 N N . LEU A 1 102 ? -11.489 9.361 7.945 1.00 88.00 102 LEU A N 1
ATOM 751 C CA . LEU A 1 102 ? -12.192 9.556 6.673 1.00 88.00 102 LEU A CA 1
ATOM 752 C C . LEU A 1 102 ? -13.060 8.367 6.253 1.00 88.00 102 LEU A C 1
ATOM 754 O O . LEU A 1 102 ? -13.987 8.556 5.464 1.00 88.00 102 LEU A O 1
ATOM 758 N N . MET A 1 103 ? -12.759 7.163 6.747 1.00 92.19 103 MET A N 1
ATOM 759 C CA . MET A 1 103 ? -13.403 5.901 6.362 1.00 92.19 103 MET A CA 1
ATOM 760 C C . MET A 1 103 ? -13.665 5.782 4.845 1.00 92.19 103 MET A C 1
ATOM 762 O O . MET A 1 103 ? -14.814 5.610 4.427 1.00 92.19 103 MET A O 1
ATOM 766 N N . PRO A 1 104 ? -12.628 5.923 3.993 1.00 92.56 104 PRO A N 1
ATOM 767 C CA . PRO A 1 104 ? -12.790 5.835 2.548 1.00 92.56 104 PRO A CA 1
ATOM 768 C C . PRO A 1 104 ? -13.254 4.447 2.089 1.00 92.56 104 PRO A C 1
ATOM 770 O O . PRO A 1 104 ? -12.901 3.430 2.669 1.00 92.56 104 PRO A O 1
ATOM 773 N N . LEU A 1 105 ? -13.991 4.355 0.984 1.00 93.62 105 LEU A N 1
ATOM 774 C CA . LEU A 1 105 ? -14.467 3.042 0.514 1.00 93.62 105 LEU A CA 1
ATOM 775 C C . LEU A 1 105 ? -13.351 2.133 -0.004 1.00 93.62 105 LEU A C 1
ATOM 777 O O . LEU A 1 105 ? -13.468 0.906 0.043 1.00 93.62 105 LEU A O 1
ATOM 781 N N . MET A 1 106 ? -12.275 2.737 -0.501 1.00 95.31 106 MET A N 1
ATOM 782 C CA . MET A 1 106 ? -11.064 2.059 -0.934 1.00 95.31 106 MET A CA 1
ATOM 783 C C . MET A 1 106 ? -9.834 2.808 -0.428 1.00 95.31 106 MET A C 1
ATOM 785 O O . MET A 1 106 ? -9.812 4.041 -0.391 1.00 95.31 106 MET A O 1
ATOM 789 N N . VAL A 1 107 ? -8.785 2.065 -0.100 1.00 96.56 107 VAL A N 1
ATOM 790 C CA . VAL A 1 107 ? -7.475 2.614 0.256 1.00 96.56 107 VAL A CA 1
ATOM 791 C C . VAL A 1 107 ? -6.378 1.912 -0.519 1.00 96.56 107 VAL A C 1
ATOM 793 O O . VAL A 1 107 ? -6.434 0.697 -0.706 1.00 96.56 107 VAL A O 1
ATOM 796 N N . GLU A 1 108 ? -5.346 2.655 -0.897 1.00 96.75 108 GLU A N 1
ATOM 797 C CA . GLU A 1 108 ? -4.070 2.091 -1.321 1.00 96.75 108 GLU A CA 1
ATOM 798 C C . GLU A 1 108 ? -2.914 2.767 -0.579 1.00 96.75 108 GLU A C 1
ATOM 800 O O . GLU A 1 108 ? -2.851 3.991 -0.451 1.00 96.75 108 GLU A O 1
ATOM 805 N N . ILE A 1 109 ? -1.986 1.955 -0.080 1.00 97.12 109 ILE A N 1
ATOM 806 C CA . ILE A 1 109 ? -0.754 2.398 0.568 1.00 97.12 109 ILE A CA 1
ATOM 807 C C . ILE A 1 109 ? 0.416 1.821 -0.227 1.00 97.12 109 ILE A C 1
ATOM 809 O O . ILE A 1 109 ? 0.601 0.603 -0.279 1.00 97.12 109 ILE A O 1
ATOM 813 N N . GLU A 1 110 ? 1.212 2.696 -0.836 1.00 96.19 110 GLU A N 1
ATOM 814 C CA . GLU A 1 110 ? 2.402 2.351 -1.615 1.00 96.19 110 GLU A CA 1
ATOM 815 C C . GLU A 1 110 ? 3.674 2.579 -0.798 1.00 96.19 110 GLU A C 1
ATOM 817 O O . GLU A 1 110 ? 3.851 3.613 -0.151 1.00 96.19 110 GLU A O 1
ATOM 822 N N . ASN A 1 111 ? 4.598 1.619 -0.842 1.00 95.25 111 ASN A N 1
ATOM 823 C CA . ASN A 1 111 ? 5.940 1.811 -0.310 1.00 95.25 111 ASN A CA 1
ATOM 824 C C . ASN A 1 111 ? 6.995 0.982 -1.058 1.00 95.25 111 ASN A C 1
ATOM 826 O O . ASN A 1 111 ? 6.713 0.138 -1.912 1.00 95.25 111 ASN A O 1
ATOM 830 N N . VAL A 1 112 ? 8.266 1.179 -0.709 1.00 93.81 112 VAL A N 1
ATOM 831 C CA . VAL A 1 112 ? 9.359 0.342 -1.214 1.00 93.81 112 VAL A CA 1
ATOM 832 C C . VAL A 1 112 ? 9.219 -1.109 -0.721 1.00 93.81 112 VAL A C 1
ATOM 834 O O . VAL A 1 112 ? 8.772 -1.328 0.404 1.00 93.81 112 VAL A O 1
ATOM 837 N N . PRO A 1 113 ? 9.644 -2.123 -1.505 1.00 94.62 113 PRO A N 1
ATOM 838 C CA . PRO A 1 113 ? 9.572 -3.530 -1.094 1.00 94.62 113 PRO A CA 1
ATOM 839 C C . PRO A 1 113 ? 10.264 -3.845 0.235 1.00 94.62 113 PRO A C 1
ATOM 841 O O . PRO A 1 113 ? 9.888 -4.803 0.910 1.00 94.62 113 PRO A O 1
ATOM 844 N N . GLU A 1 114 ? 11.277 -3.056 0.599 1.00 91.94 114 GLU A N 1
ATOM 845 C CA . GLU A 1 114 ? 12.036 -3.175 1.838 1.00 91.94 114 GLU A CA 1
ATOM 846 C C . GLU A 1 114 ? 11.211 -2.973 3.111 1.00 91.94 114 GLU A C 1
ATOM 848 O O . GLU A 1 114 ? 11.634 -3.492 4.140 1.00 91.94 114 GLU A O 1
ATOM 853 N N . ILE A 1 115 ? 10.038 -2.327 3.056 1.00 89.81 115 ILE A N 1
ATOM 854 C CA . ILE A 1 115 ? 9.156 -2.184 4.228 1.00 89.81 115 ILE A CA 1
ATOM 855 C C . ILE A 1 115 ? 8.814 -3.539 4.866 1.00 89.81 115 ILE A C 1
ATOM 857 O O . ILE A 1 115 ? 8.706 -3.649 6.080 1.00 89.81 115 ILE A O 1
ATOM 861 N N . GLN A 1 116 ? 8.754 -4.604 4.060 1.00 90.88 116 GLN A N 1
ATOM 862 C CA . GLN A 1 116 ? 8.479 -5.970 4.519 1.00 90.88 116 GLN A CA 1
ATOM 863 C C . GLN A 1 116 ? 9.580 -6.560 5.412 1.00 90.88 116 GLN A C 1
ATOM 865 O O . GLN A 1 116 ? 9.377 -7.605 6.018 1.00 90.88 116 GLN A O 1
ATOM 870 N N . LYS A 1 117 ? 10.764 -5.938 5.472 1.00 87.81 117 LYS A N 1
ATOM 871 C CA . LYS A 1 117 ? 11.870 -6.385 6.334 1.00 87.81 117 LYS A CA 1
ATOM 872 C C . LYS A 1 117 ? 11.725 -5.906 7.775 1.00 87.81 117 LYS A C 1
ATOM 874 O O . LYS A 1 117 ? 12.456 -6.386 8.634 1.00 87.81 117 LYS A O 1
ATOM 879 N N . TYR A 1 118 ? 10.841 -4.942 8.011 1.00 84.25 118 TYR A N 1
ATOM 880 C CA . TYR A 1 118 ? 10.601 -4.368 9.322 1.00 84.25 118 TYR A CA 1
ATOM 881 C C . TYR A 1 118 ? 9.486 -5.156 9.992 1.00 84.25 118 TYR A C 1
ATOM 883 O O . TYR A 1 118 ? 8.336 -5.137 9.546 1.00 84.25 118 TYR A O 1
ATOM 891 N N . GLU A 1 119 ? 9.865 -5.897 11.027 1.00 78.81 119 GLU A N 1
ATOM 892 C CA . GLU A 1 119 ? 8.960 -6.760 11.774 1.00 78.81 119 GLU A CA 1
ATOM 893 C C . GLU A 1 119 ? 7.766 -5.956 12.304 1.00 78.81 119 GLU A C 1
ATOM 895 O O . GLU A 1 119 ? 7.918 -4.840 12.793 1.00 78.81 119 GLU A O 1
ATOM 900 N N . GLY A 1 120 ? 6.558 -6.496 12.144 1.00 84.00 120 GLY A N 1
ATOM 901 C CA . GLY A 1 120 ? 5.329 -5.886 12.651 1.00 84.00 120 GLY A CA 1
ATOM 902 C C . GLY A 1 120 ? 4.783 -4.693 11.860 1.00 84.00 120 GLY A C 1
ATOM 903 O O . GLY A 1 120 ? 3.595 -4.411 11.987 1.00 84.00 120 GLY A O 1
ATOM 904 N N . VAL A 1 121 ? 5.556 -4.027 10.990 1.00 88.75 121 VAL A N 1
ATOM 905 C CA . VAL A 1 121 ? 5.070 -2.832 10.263 1.00 88.75 121 VAL A CA 1
ATOM 906 C C . VAL A 1 121 ? 3.914 -3.180 9.334 1.00 88.75 121 VAL A C 1
ATOM 908 O O . VAL A 1 121 ? 2.816 -2.646 9.477 1.00 88.75 121 VAL A O 1
ATOM 911 N N . VAL A 1 122 ? 4.125 -4.109 8.400 1.00 93.25 122 VAL A N 1
ATOM 91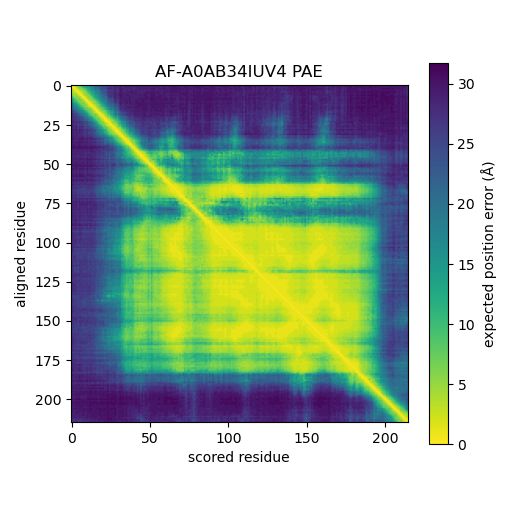2 C CA . VAL A 1 122 ? 3.076 -4.486 7.441 1.00 93.25 122 VAL A CA 1
ATOM 913 C C . VAL A 1 122 ? 1.891 -5.133 8.153 1.00 93.25 122 VAL A C 1
ATOM 915 O O . VAL A 1 122 ? 0.743 -4.864 7.806 1.00 93.25 122 VAL A O 1
ATOM 918 N N . ASP A 1 123 ? 2.156 -5.953 9.167 1.00 93.00 123 ASP A N 1
ATOM 919 C CA . ASP A 1 123 ? 1.098 -6.624 9.917 1.00 93.00 123 ASP A CA 1
ATOM 920 C C . ASP A 1 123 ? 0.279 -5.626 10.747 1.00 93.00 123 ASP A C 1
ATOM 922 O O . ASP A 1 123 ? -0.928 -5.812 10.880 1.00 93.00 123 ASP A O 1
ATOM 926 N N . SER A 1 124 ? 0.877 -4.525 11.219 1.00 92.81 124 SER A N 1
ATOM 927 C CA . SER A 1 124 ? 0.151 -3.443 11.897 1.00 92.81 124 SER A CA 1
ATOM 928 C C . SER A 1 124 ? -0.806 -2.713 10.951 1.00 92.81 124 SER A C 1
ATOM 930 O O . SER A 1 124 ? -1.956 -2.477 11.318 1.00 92.81 124 SER A O 1
ATOM 932 N N . ILE A 1 125 ? -0.378 -2.446 9.709 1.00 95.94 125 ILE A N 1
ATOM 933 C CA . ILE A 1 125 ? -1.217 -1.835 8.668 1.00 95.94 125 ILE A CA 1
ATOM 934 C C . ILE A 1 125 ? -2.403 -2.751 8.363 1.00 95.94 125 ILE A C 1
ATOM 936 O O . ILE A 1 125 ? -3.553 -2.326 8.439 1.00 95.94 125 ILE A O 1
ATOM 940 N N . VAL A 1 126 ? -2.128 -4.025 8.064 1.00 97.06 126 VAL A N 1
ATOM 941 C CA . VAL A 1 126 ? -3.161 -5.018 7.735 1.00 97.06 126 VAL A CA 1
ATOM 942 C C . VAL A 1 126 ? -4.130 -5.203 8.902 1.00 97.06 126 VAL A C 1
ATOM 944 O O . VAL A 1 126 ? -5.340 -5.194 8.697 1.00 97.06 126 VAL A O 1
ATOM 947 N N . SER A 1 127 ? -3.621 -5.322 10.130 1.00 96.50 127 SER A N 1
ATOM 948 C CA . SER A 1 127 ? -4.457 -5.507 11.321 1.00 96.50 127 SER A CA 1
ATOM 949 C C . SER A 1 127 ? -5.344 -4.295 11.587 1.00 96.50 127 SER A C 1
ATOM 951 O O . SER A 1 127 ? -6.523 -4.468 11.890 1.00 96.50 127 SER A O 1
ATOM 953 N N . ARG A 1 128 ? -4.815 -3.071 11.433 1.00 96.81 128 ARG A N 1
ATOM 954 C CA . ARG A 1 128 ? -5.602 -1.843 11.608 1.00 96.81 128 ARG A CA 1
ATOM 955 C C . ARG A 1 128 ? -6.697 -1.738 10.549 1.00 96.81 128 ARG A C 1
ATOM 957 O O . ARG A 1 128 ? -7.847 -1.525 10.913 1.00 96.81 128 ARG A O 1
ATOM 964 N N . LEU A 1 129 ? -6.385 -1.976 9.276 1.00 97.75 129 LEU A N 1
ATOM 965 C CA . LEU A 1 129 ? -7.388 -1.975 8.205 1.00 97.75 129 LEU A CA 1
ATOM 966 C C . LEU A 1 129 ? -8.470 -3.048 8.412 1.00 97.75 129 LEU A C 1
ATOM 968 O O . LEU A 1 129 ? -9.655 -2.735 8.338 1.00 97.75 129 LEU A O 1
ATOM 972 N N . ASN A 1 130 ? -8.087 -4.280 8.763 1.00 98.06 130 ASN A N 1
ATOM 973 C CA . ASN A 1 130 ? -9.047 -5.340 9.087 1.00 98.06 130 ASN A CA 1
ATOM 974 C C . ASN A 1 130 ? -9.945 -4.951 10.274 1.00 98.06 130 ASN A C 1
ATOM 976 O O . ASN A 1 130 ? -11.147 -5.192 10.238 1.00 98.06 130 ASN A O 1
ATOM 980 N N . SER A 1 131 ? -9.389 -4.314 11.315 1.00 97.88 131 SER A N 1
ATOM 981 C CA . SER A 1 131 ? -10.169 -3.862 12.480 1.00 97.88 131 SER A CA 1
ATOM 982 C C . SER A 1 131 ? -11.195 -2.772 12.149 1.00 97.88 131 SER A C 1
ATOM 984 O O . SER A 1 131 ? -12.194 -2.645 12.849 1.00 97.88 131 SER A O 1
ATOM 986 N N . LEU A 1 132 ? -10.969 -2.027 11.063 1.00 96.38 132 LEU A N 1
ATOM 987 C CA . LEU A 1 132 ? -11.888 -1.024 10.522 1.00 96.38 132 LEU A CA 1
ATOM 988 C C . LEU A 1 132 ? -12.892 -1.620 9.513 1.00 96.38 132 LEU A C 1
ATOM 990 O O . LEU A 1 132 ? -13.698 -0.884 8.953 1.00 96.38 132 LEU A O 1
ATOM 994 N N . GLY A 1 133 ? -12.855 -2.935 9.269 1.00 97.31 133 GLY A N 1
ATOM 995 C CA . GLY A 1 133 ? -13.787 -3.642 8.383 1.00 97.31 133 GLY A CA 1
ATOM 996 C C . GLY A 1 133 ? -13.359 -3.730 6.916 1.00 97.31 133 GLY A C 1
ATOM 997 O O . GLY A 1 133 ? -14.153 -4.158 6.080 1.00 97.31 133 GLY A O 1
ATOM 998 N N . TYR A 1 134 ? -12.125 -3.349 6.575 1.00 97.50 134 TYR A N 1
ATOM 999 C CA . TYR A 1 134 ? -11.634 -3.466 5.201 1.00 97.50 134 TYR A CA 1
ATOM 1000 C C . TYR A 1 134 ? -11.240 -4.903 4.868 1.00 97.50 134 TYR A C 1
ATOM 1002 O O . TYR A 1 134 ? -10.564 -5.579 5.640 1.00 97.50 134 TYR A O 1
ATOM 1010 N N . TRP A 1 135 ? -11.558 -5.320 3.648 1.00 97.81 135 TRP A N 1
ATOM 1011 C CA . TRP A 1 135 ? -10.939 -6.460 2.987 1.00 97.81 135 TRP A CA 1
ATOM 1012 C C . TRP A 1 135 ? -9.562 -6.050 2.476 1.00 97.81 135 TRP A C 1
ATOM 1014 O O . TRP A 1 135 ? -9.470 -5.129 1.664 1.00 97.81 135 TRP A O 1
ATOM 1024 N N . VAL A 1 136 ? -8.500 -6.716 2.934 1.00 98.06 136 VAL A N 1
ATOM 1025 C CA . VAL A 1 136 ? -7.118 -6.289 2.667 1.00 98.06 136 VAL A CA 1
ATOM 1026 C C . VAL A 1 136 ? -6.371 -7.278 1.777 1.00 98.06 136 VAL A C 1
ATOM 1028 O O . VAL A 1 136 ? -6.282 -8.464 2.090 1.00 98.06 136 VAL A O 1
ATOM 1031 N N . SER A 1 137 ? -5.741 -6.763 0.722 1.00 98.00 137 SER A N 1
ATOM 1032 C CA . SER A 1 137 ? -4.749 -7.476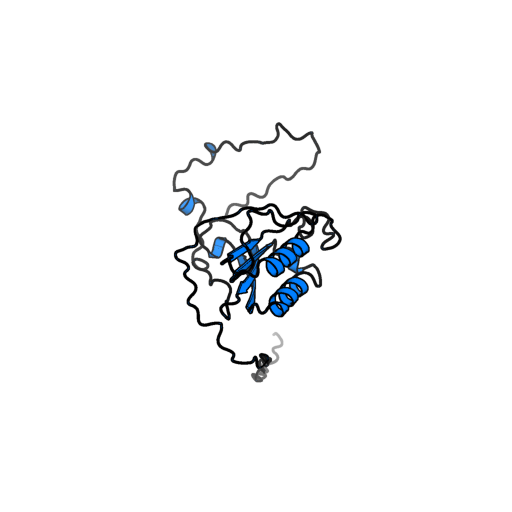 -0.091 1.00 98.00 137 SER A CA 1
ATOM 1033 C C . SER A 1 137 ? -3.407 -6.756 -0.053 1.00 98.00 1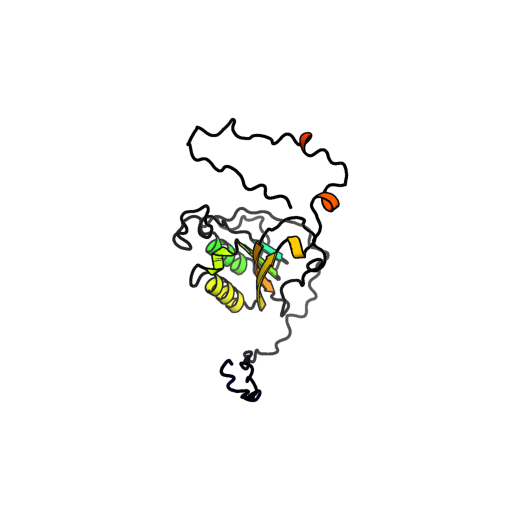37 SER A C 1
ATOM 1035 O O . SER A 1 137 ? -3.337 -5.535 0.064 1.00 98.00 137 SER A O 1
ATOM 1037 N N . ARG A 1 138 ? -2.309 -7.508 -0.159 1.00 97.69 138 ARG A N 1
ATOM 1038 C CA . ARG A 1 138 ? -0.952 -6.947 -0.167 1.00 97.69 138 ARG A CA 1
ATOM 1039 C C . ARG A 1 138 ? -0.017 -7.717 -1.085 1.00 97.69 138 ARG A C 1
ATOM 1041 O O . ARG A 1 138 ? -0.199 -8.913 -1.291 1.00 97.69 138 ARG A O 1
ATOM 1048 N N . GLY A 1 139 ? 1.023 -7.055 -1.579 1.00 97.12 139 GLY A N 1
ATOM 1049 C CA . GLY A 1 139 ? 2.007 -7.696 -2.449 1.00 97.12 139 GLY A CA 1
ATOM 1050 C C . GLY A 1 139 ? 2.942 -6.716 -3.142 1.00 97.12 139 GLY A C 1
ATOM 1051 O O . GLY A 1 139 ? 2.801 -5.501 -3.028 1.00 97.12 139 GLY A O 1
ATOM 1052 N N . VAL A 1 140 ? 3.938 -7.257 -3.844 1.00 97.62 140 VAL A N 1
ATOM 1053 C CA . VAL A 1 140 ? 4.896 -6.462 -4.620 1.00 97.62 140 VAL A CA 1
ATOM 1054 C C . VAL A 1 140 ? 4.520 -6.514 -6.091 1.00 97.62 140 VAL A C 1
ATOM 1056 O O . VAL A 1 140 ? 4.498 -7.594 -6.670 1.00 97.62 140 VAL A O 1
ATOM 1059 N N . LEU A 1 141 ? 4.316 -5.346 -6.693 1.00 97.31 141 LEU A N 1
ATOM 1060 C CA . LEU A 1 141 ? 4.094 -5.187 -8.125 1.00 97.31 141 LEU A CA 1
ATOM 1061 C C . LEU A 1 141 ? 5.360 -4.659 -8.807 1.00 97.31 141 LEU A C 1
ATOM 1063 O O . LEU A 1 141 ? 6.136 -3.900 -8.207 1.00 97.31 141 LEU A O 1
ATOM 1067 N N . VAL A 1 142 ? 5.581 -5.060 -10.060 1.00 96.38 142 VAL A N 1
ATOM 1068 C CA . VAL A 1 142 ? 6.712 -4.609 -10.882 1.00 96.38 142 VAL A CA 1
ATOM 1069 C C . VAL A 1 142 ? 6.184 -3.822 -12.072 1.00 96.38 142 VAL A C 1
ATOM 1071 O O . VAL A 1 142 ? 5.418 -4.347 -12.862 1.00 96.38 142 VAL A O 1
ATOM 1074 N N . ALA A 1 143 ? 6.606 -2.567 -12.230 1.00 95.75 143 ALA A N 1
ATOM 1075 C CA . ALA A 1 143 ? 6.084 -1.678 -13.272 1.00 95.75 143 ALA A CA 1
ATOM 1076 C C . ALA A 1 143 ? 6.248 -2.233 -14.707 1.00 95.75 143 ALA A C 1
ATOM 1078 O O . ALA A 1 143 ? 5.390 -1.985 -15.554 1.00 95.75 143 ALA A O 1
ATOM 1079 N N . SER A 1 144 ? 7.298 -3.030 -14.956 1.00 94.62 144 SER A N 1
ATOM 1080 C CA . SER A 1 144 ? 7.524 -3.745 -16.224 1.00 94.62 144 SER A CA 1
ATOM 1081 C C . SER A 1 144 ? 6.393 -4.678 -16.621 1.00 94.62 144 SER A C 1
ATOM 1083 O O . SER A 1 144 ? 6.161 -4.882 -17.807 1.00 94.62 144 SER A O 1
ATOM 1085 N N . ASP A 1 145 ? 5.677 -5.206 -15.636 1.00 95.88 145 ASP A N 1
ATOM 1086 C CA . ASP A 1 145 ? 4.597 -6.162 -15.842 1.00 95.88 145 ASP A CA 1
ATOM 1087 C C . ASP A 1 145 ? 3.303 -5.443 -16.272 1.00 95.88 145 ASP A C 1
ATOM 1089 O O . ASP A 1 145 ? 2.360 -6.079 -16.746 1.00 95.88 145 ASP A O 1
ATOM 1093 N N . TYR A 1 146 ? 3.282 -4.104 -16.186 1.00 95.75 146 TYR A N 1
ATOM 1094 C CA . TYR A 1 146 ? 2.144 -3.224 -16.477 1.00 95.75 146 TYR A CA 1
ATOM 1095 C C . TYR A 1 146 ? 2.436 -2.198 -17.587 1.00 95.75 146 TYR A C 1
ATOM 1097 O O . TYR A 1 146 ? 1.873 -1.106 -17.609 1.00 95.75 146 TYR A O 1
ATOM 1105 N N . GLY A 1 147 ? 3.332 -2.530 -18.516 1.00 92.94 147 GLY A N 1
ATOM 1106 C CA . GLY A 1 147 ? 3.565 -1.766 -19.742 1.00 92.94 147 GLY A CA 1
ATOM 1107 C C . GLY A 1 147 ? 4.524 -0.590 -19.584 1.00 92.94 147 GLY A C 1
ATOM 1108 O O . GLY A 1 147 ? 4.702 0.183 -20.524 1.00 92.94 147 GLY A O 1
ATOM 1109 N N . VAL A 1 148 ? 5.164 -0.446 -18.422 1.00 94.88 148 VAL A N 1
ATOM 1110 C CA . VAL A 1 148 ? 6.155 0.605 -18.184 1.00 94.88 148 VAL A CA 1
ATOM 1111 C C . VAL A 1 148 ? 7.552 0.044 -18.467 1.00 94.88 148 VAL A C 1
ATOM 1113 O O . VAL A 1 148 ? 7.930 -0.938 -17.834 1.00 94.88 148 VAL A O 1
ATOM 1116 N N . PRO A 1 149 ? 8.378 0.662 -19.332 1.00 92.88 149 PRO A N 1
ATOM 1117 C CA . PRO A 1 149 ? 9.741 0.205 -19.636 1.00 92.88 149 PRO A CA 1
ATOM 1118 C C . PRO A 1 149 ? 10.721 0.521 -18.486 1.00 92.88 149 PRO A C 1
ATOM 1120 O O . PRO A 1 149 ? 11.723 1.218 -18.652 1.00 92.88 149 PRO A O 1
ATOM 1123 N N . GLN A 1 150 ? 10.403 0.071 -17.272 1.00 94.06 150 GLN A N 1
ATOM 1124 C CA . GLN A 1 150 ? 11.127 0.392 -16.052 1.00 94.06 150 GLN A CA 1
ATOM 1125 C C . GLN A 1 150 ? 11.094 -0.775 -15.061 1.00 94.06 150 GLN A C 1
ATOM 1127 O O . GLN A 1 150 ? 10.035 -1.225 -14.628 1.00 94.06 150 GLN A O 1
ATOM 1132 N N . SER A 1 151 ? 12.270 -1.171 -14.571 1.00 89.44 151 SER A N 1
ATOM 1133 C CA . SER A 1 151 ? 12.411 -2.139 -13.476 1.00 89.44 151 SER A CA 1
ATOM 1134 C C . SER A 1 151 ? 12.156 -1.486 -12.110 1.00 89.44 151 SER A C 1
ATOM 1136 O O . SER A 1 151 ? 13.071 -1.310 -11.302 1.00 89.44 151 SER A O 1
ATOM 1138 N N . ARG A 1 152 ? 10.905 -1.089 -11.843 1.00 94.94 152 ARG A N 1
ATOM 1139 C CA . ARG A 1 152 ? 10.484 -0.481 -10.570 1.00 94.94 152 ARG A CA 1
ATOM 1140 C C . ARG A 1 152 ? 9.551 -1.416 -9.811 1.00 94.94 152 ARG A C 1
ATOM 1142 O O . ARG A 1 152 ? 8.416 -1.627 -10.213 1.00 94.94 152 ARG A O 1
ATOM 1149 N N . ARG A 1 153 ? 10.036 -1.935 -8.683 1.00 96.31 153 ARG A N 1
ATOM 1150 C CA . ARG A 1 153 ? 9.255 -2.749 -7.742 1.00 96.31 153 ARG A CA 1
ATOM 1151 C C . ARG A 1 153 ? 8.676 -1.861 -6.650 1.00 96.31 153 ARG A C 1
ATOM 1153 O O . ARG A 1 153 ? 9.430 -1.040 -6.112 1.00 96.31 153 ARG A O 1
ATOM 1160 N N . ARG A 1 154 ? 7.403 -2.051 -6.305 1.00 97.25 154 ARG A N 1
ATOM 1161 C CA . ARG A 1 154 ? 6.718 -1.394 -5.181 1.00 97.25 154 ARG A CA 1
ATOM 1162 C C . ARG A 1 154 ? 5.818 -2.353 -4.432 1.00 97.25 154 ARG A C 1
ATOM 1164 O O . ARG A 1 154 ? 5.224 -3.236 -5.034 1.00 97.25 154 ARG A O 1
ATOM 1171 N N . PHE A 1 155 ? 5.802 -2.203 -3.118 1.00 97.25 155 PHE A N 1
ATOM 1172 C CA . PHE A 1 155 ? 4.909 -2.915 -2.229 1.00 97.25 155 PHE A CA 1
ATOM 1173 C C . PHE A 1 155 ? 3.623 -2.113 -2.082 1.00 97.25 155 PHE A C 1
ATOM 1175 O O . PHE A 1 155 ? 3.672 -0.907 -1.852 1.00 97.25 155 PHE A O 1
ATOM 1182 N N . PHE A 1 156 ? 2.499 -2.799 -2.211 1.00 97.94 156 PHE A N 1
ATOM 1183 C CA . PHE A 1 156 ? 1.173 -2.228 -2.082 1.00 97.94 156 PHE A CA 1
ATOM 1184 C C . PHE A 1 156 ? 0.415 -2.951 -0.979 1.00 97.94 156 PHE A C 1
ATOM 1186 O O . PHE A 1 156 ? 0.489 -4.178 -0.863 1.00 97.94 156 PHE A O 1
ATOM 1193 N N . VAL A 1 157 ? -0.342 -2.179 -0.209 1.00 98.06 157 VAL A N 1
ATOM 1194 C CA . VAL A 1 157 ? -1.471 -2.657 0.589 1.00 98.06 157 VAL A CA 1
ATOM 1195 C C . VAL A 1 157 ? -2.711 -1.978 0.037 1.00 98.06 157 VAL A C 1
ATOM 1197 O O . VAL A 1 157 ? -2.742 -0.755 -0.044 1.00 98.06 157 VAL A O 1
ATOM 1200 N N . VAL A 1 158 ? -3.713 -2.759 -0.346 1.00 98.00 158 VAL A N 1
ATOM 1201 C CA . VAL A 1 158 ? -5.013 -2.260 -0.794 1.00 98.00 158 VAL A CA 1
ATOM 1202 C C . VAL A 1 158 ? -6.088 -2.736 0.170 1.00 98.00 158 VAL A C 1
ATOM 1204 O O . VAL A 1 158 ? -6.034 -3.872 0.643 1.00 98.00 158 VAL A O 1
ATOM 1207 N N . GLY A 1 159 ? -7.041 -1.866 0.478 1.00 97.62 159 GLY A N 1
ATOM 1208 C CA . GLY A 1 159 ? -8.176 -2.162 1.344 1.00 97.62 159 GLY A CA 1
ATOM 1209 C C . GLY A 1 159 ? -9.485 -1.756 0.679 1.00 97.62 159 GLY A C 1
ATOM 1210 O O . GLY A 1 159 ? -9.538 -0.712 0.031 1.00 97.62 159 GLY A O 1
ATOM 1211 N N . SER A 1 160 ? -10.549 -2.539 0.857 1.00 97.00 160 SER A N 1
ATOM 1212 C CA . SER A 1 160 ? -11.890 -2.187 0.374 1.00 97.00 160 SER A CA 1
ATOM 1213 C C . SER A 1 160 ? -12.973 -2.464 1.412 1.00 97.00 160 SER A C 1
ATOM 1215 O O . SER A 1 160 ? -12.996 -3.539 2.001 1.00 97.00 160 SER A O 1
ATOM 1217 N N . LEU A 1 161 ? -13.903 -1.524 1.596 1.00 95.44 161 LEU A N 1
ATOM 1218 C CA . LEU A 1 161 ? -15.153 -1.744 2.340 1.00 95.44 161 LEU A CA 1
ATOM 1219 C C . LEU A 1 161 ? -16.259 -2.357 1.461 1.00 95.44 161 LEU A C 1
ATOM 1221 O O . LEU A 1 161 ? -17.310 -2.736 1.964 1.00 95.44 161 LEU A O 1
ATOM 1225 N N . LEU A 1 162 ? -16.039 -2.453 0.145 1.00 94.12 162 LEU A N 1
ATOM 1226 C CA . LEU A 1 162 ? -17.036 -2.925 -0.824 1.00 94.12 162 LEU A CA 1
ATOM 1227 C C . LEU A 1 162 ? -17.030 -4.450 -1.006 1.00 94.12 162 LEU A C 1
ATOM 1229 O O . LEU A 1 162 ? -17.930 -4.990 -1.646 1.00 94.12 162 LEU A O 1
ATOM 1233 N N . GLY A 1 163 ? -16.018 -5.140 -0.476 1.00 93.81 163 GLY A N 1
ATOM 1234 C CA . GLY A 1 163 ? -15.855 -6.586 -0.598 1.00 93.81 163 GLY A CA 1
ATOM 1235 C C . GLY A 1 163 ? -14.407 -7.004 -0.875 1.00 93.81 163 GLY A C 1
ATOM 1236 O O . GLY A 1 163 ? -13.519 -6.151 -0.964 1.00 93.81 163 GLY A O 1
ATOM 1237 N N . PRO A 1 164 ? -14.155 -8.316 -1.038 1.00 94.50 164 PRO A N 1
ATOM 1238 C CA . PRO A 1 164 ? -12.835 -8.836 -1.373 1.00 94.50 164 PRO A CA 1
ATOM 1239 C C . PRO A 1 164 ? -12.281 -8.208 -2.657 1.00 94.50 164 PRO A C 1
ATOM 1241 O O . PRO A 1 164 ? -12.924 -8.238 -3.707 1.00 94.50 164 PRO A O 1
ATOM 1244 N N . MET A 1 165 ? -11.054 -7.692 -2.589 1.00 90.38 165 MET A N 1
ATOM 1245 C CA . MET A 1 165 ? -10.340 -7.123 -3.731 1.00 90.38 165 MET A CA 1
ATOM 1246 C C . MET A 1 165 ? -8.911 -7.660 -3.764 1.00 90.38 165 MET A C 1
ATOM 1248 O O . MET A 1 165 ? -8.202 -7.584 -2.763 1.00 90.38 165 MET A O 1
ATOM 1252 N N . GLY A 1 166 ? -8.495 -8.214 -4.903 1.00 90.44 166 GLY A N 1
ATOM 1253 C CA . GLY A 1 166 ? -7.122 -8.663 -5.149 1.00 90.44 166 GLY A CA 1
ATOM 1254 C C . GLY A 1 166 ? -6.241 -7.560 -5.737 1.00 90.44 166 GLY A C 1
ATOM 1255 O O . GLY A 1 166 ? -6.731 -6.520 -6.175 1.00 90.44 166 GLY A O 1
ATOM 1256 N N . LEU A 1 167 ? -4.930 -7.803 -5.779 1.00 95.44 167 LEU A N 1
ATOM 1257 C CA . LEU A 1 167 ? -4.029 -6.982 -6.590 1.00 95.44 167 LEU A CA 1
ATOM 1258 C C . LEU A 1 167 ? -4.291 -7.216 -8.088 1.00 95.44 167 LEU A C 1
ATOM 1260 O O . LEU A 1 167 ? -4.728 -8.305 -8.459 1.00 95.44 167 LEU A O 1
ATOM 1264 N N . PRO A 1 168 ? -4.029 -6.221 -8.955 1.00 94.81 168 PRO A N 1
ATOM 1265 C CA . PRO A 1 168 ? -4.256 -6.371 -10.384 1.00 94.81 168 PRO A CA 1
ATOM 1266 C C . PRO A 1 168 ? -3.302 -7.402 -10.989 1.00 94.81 168 PRO A C 1
ATOM 1268 O O . PRO A 1 168 ? -2.091 -7.363 -10.751 1.00 94.81 168 PRO A O 1
ATOM 1271 N N . GLU A 1 169 ? -3.843 -8.269 -11.839 1.00 95.25 169 GLU A N 1
ATOM 1272 C CA . GLU A 1 169 ? -3.038 -9.191 -12.635 1.00 95.25 169 GLU A CA 1
ATOM 1273 C C . GLU A 1 169 ? -2.124 -8.422 -13.609 1.00 95.25 169 GLU A C 1
ATOM 1275 O O . GLU A 1 169 ? -2.533 -7.390 -14.159 1.00 95.25 169 GLU A O 1
ATOM 1280 N N . PRO A 1 170 ? -0.891 -8.902 -13.845 1.00 95.44 170 PRO A N 1
ATOM 1281 C CA . PRO A 1 170 ? -0.009 -8.364 -14.872 1.00 95.44 170 PRO A CA 1
ATOM 1282 C C . PRO A 1 170 ? -0.674 -8.250 -16.245 1.00 95.44 170 PRO A C 1
ATOM 1284 O O . PRO A 1 170 ? -1.323 -9.183 -16.712 1.00 95.44 170 PRO A O 1
ATOM 1287 N N . THR A 1 171 ? -0.455 -7.135 -16.944 1.00 94.69 171 THR A N 1
ATOM 1288 C CA . THR A 1 171 ? -1.025 -6.916 -18.288 1.00 94.69 171 THR A CA 1
ATOM 1289 C C . THR A 1 171 ? -0.037 -7.192 -19.417 1.00 94.69 171 THR A C 1
ATOM 1291 O O . THR A 1 171 ? -0.442 -7.412 -20.556 1.00 94.69 171 THR A O 1
ATOM 1294 N N . THR A 1 172 ? 1.264 -7.168 -19.123 1.00 91.62 172 THR A N 1
ATOM 1295 C CA . THR A 1 172 ? 2.347 -7.245 -20.122 1.00 91.62 172 THR A CA 1
ATOM 1296 C C . THR A 1 172 ? 3.551 -8.065 -19.656 1.00 91.62 172 THR A C 1
ATOM 1298 O O . THR A 1 172 ? 4.601 -8.004 -20.291 1.00 91.62 172 THR A O 1
ATOM 1301 N N . ALA A 1 173 ? 3.423 -8.857 -18.585 1.00 85.06 173 ALA A N 1
ATOM 1302 C CA . ALA A 1 173 ? 4.531 -9.661 -18.049 1.00 85.06 173 ALA A CA 1
ATOM 1303 C C . ALA A 1 173 ? 5.208 -10.554 -19.108 1.00 85.06 173 ALA A C 1
ATOM 1305 O O . ALA A 1 173 ? 6.431 -10.671 -19.117 1.00 85.06 173 ALA A O 1
ATOM 1306 N N . ASP A 1 174 ? 4.435 -11.117 -20.043 1.00 90.38 174 ASP A N 1
ATOM 1307 C CA . ASP A 1 174 ? 4.955 -11.992 -21.106 1.00 90.38 174 ASP A CA 1
ATOM 1308 C C . ASP A 1 174 ? 5.656 -11.234 -22.245 1.00 90.38 174 ASP A C 1
ATOM 1310 O O . ASP A 1 174 ? 6.409 -11.820 -23.027 1.00 90.38 174 ASP A O 1
ATOM 1314 N N . ARG A 1 175 ? 5.415 -9.924 -22.363 1.00 91.25 175 ARG A N 1
ATOM 1315 C CA . ARG A 1 175 ? 6.027 -9.062 -23.380 1.00 91.25 175 ARG A CA 1
ATOM 1316 C C . ARG A 1 175 ? 6.287 -7.662 -22.811 1.00 91.25 175 ARG A C 1
ATOM 1318 O O . ARG A 1 175 ? 5.550 -6.728 -23.147 1.00 91.25 175 ARG A O 1
ATOM 1325 N N . PRO A 1 176 ? 7.327 -7.500 -21.972 1.00 88.50 176 PRO A N 1
ATOM 1326 C CA . PRO A 1 176 ? 7.666 -6.202 -21.410 1.00 88.50 176 PRO A CA 1
ATOM 1327 C C . PRO A 1 176 ? 7.955 -5.181 -22.511 1.00 88.50 176 PRO A C 1
ATOM 1329 O O . PRO A 1 176 ? 8.629 -5.488 -23.495 1.00 88.50 176 PRO A O 1
ATOM 1332 N N . ILE A 1 177 ? 7.462 -3.958 -22.325 1.00 90.88 177 ILE A N 1
ATOM 1333 C CA . ILE A 1 177 ? 7.703 -2.852 -23.253 1.00 90.88 177 ILE A CA 1
ATOM 1334 C C . ILE A 1 177 ? 9.154 -2.389 -23.118 1.00 90.88 177 ILE A C 1
ATOM 1336 O O . ILE A 1 177 ? 9.648 -2.140 -22.015 1.00 90.88 177 ILE A O 1
ATOM 1340 N N . THR A 1 178 ? 9.848 -2.269 -24.243 1.00 89.25 178 THR A N 1
ATOM 1341 C CA . THR A 1 178 ? 11.220 -1.760 -24.290 1.00 89.25 178 THR A CA 1
ATOM 1342 C C . THR A 1 178 ? 11.259 -0.232 -24.254 1.00 89.25 178 THR A C 1
ATOM 1344 O O . THR A 1 178 ? 10.284 0.453 -24.566 1.00 89.25 178 THR A O 1
ATOM 1347 N N . VAL A 1 179 ? 12.417 0.332 -23.895 1.00 89.06 179 VAL A N 1
ATOM 1348 C CA . VAL A 1 179 ? 12.624 1.790 -23.941 1.00 89.06 179 VAL A CA 1
ATOM 1349 C C . VAL A 1 179 ? 12.410 2.320 -25.358 1.00 89.06 179 VAL A C 1
ATOM 1351 O O . VAL A 1 179 ? 11.743 3.335 -25.517 1.00 89.06 179 VAL A O 1
ATOM 1354 N N . GLU A 1 180 ? 12.921 1.617 -26.373 1.00 87.50 180 GLU A N 1
ATOM 1355 C CA . GLU A 1 180 ? 12.752 1.987 -27.783 1.00 87.50 180 GLU A CA 1
ATOM 1356 C C . GLU A 1 180 ? 11.277 2.038 -28.195 1.00 87.50 180 GLU A C 1
ATOM 1358 O O . GLU A 1 180 ? 10.852 3.023 -28.794 1.00 87.50 180 GLU A O 1
ATOM 1363 N N . GLU A 1 181 ? 10.479 1.031 -27.831 1.00 87.12 181 GLU A N 1
ATOM 1364 C CA . GLU A 1 181 ? 9.036 1.029 -28.105 1.00 87.12 181 GLU A CA 1
ATOM 1365 C C . GLU A 1 181 ? 8.309 2.184 -27.402 1.00 87.12 181 GLU A C 1
ATOM 1367 O O . GLU A 1 181 ? 7.356 2.731 -27.952 1.00 87.12 181 GLU A O 1
ATOM 1372 N N . ALA A 1 182 ? 8.754 2.573 -26.205 1.00 87.88 182 ALA A N 1
ATOM 1373 C CA . ALA A 1 182 ? 8.110 3.629 -25.432 1.00 87.88 182 ALA A CA 1
ATOM 1374 C C . ALA A 1 182 ? 8.451 5.049 -25.908 1.00 87.88 182 ALA A C 1
ATOM 1376 O O . ALA A 1 182 ? 7.589 5.925 -25.856 1.00 87.88 182 ALA A O 1
ATOM 1377 N N . ILE A 1 183 ? 9.694 5.299 -26.340 1.00 86.62 183 ILE A N 1
ATOM 1378 C CA . ILE A 1 183 ? 10.147 6.643 -26.753 1.00 86.62 183 ILE A CA 1
ATOM 1379 C C . ILE A 1 183 ? 10.243 6.817 -28.275 1.00 86.62 183 ILE A C 1
ATOM 1381 O O . ILE A 1 183 ? 10.403 7.939 -28.745 1.00 86.62 183 ILE A O 1
ATOM 1385 N N . GLY A 1 184 ? 10.110 5.737 -29.047 1.00 83.88 184 GLY A N 1
ATOM 1386 C CA . GLY A 1 184 ? 10.161 5.725 -30.507 1.00 83.88 184 GLY A CA 1
ATOM 1387 C C . GLY A 1 184 ? 11.562 5.465 -31.074 1.00 83.88 184 GLY A C 1
ATOM 1388 O O . GLY A 1 184 ? 12.566 6.026 -30.616 1.00 83.88 184 GLY A O 1
ATOM 1389 N N . SER A 1 185 ? 11.614 4.643 -32.128 1.00 73.81 185 SER A N 1
ATOM 1390 C CA . 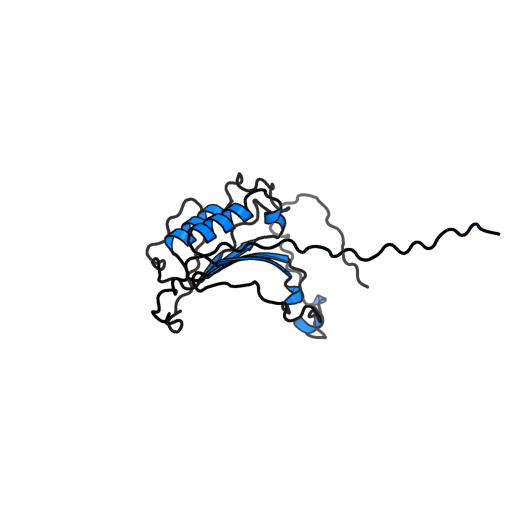SER A 1 185 ? 12.829 4.348 -32.895 1.00 73.81 185 SER A CA 1
ATOM 1391 C C . SER A 1 185 ? 13.377 5.620 -33.551 1.00 73.81 185 SER A C 1
ATOM 1393 O O . SER A 1 185 ? 12.644 6.321 -34.250 1.00 73.81 185 SER A O 1
ATOM 1395 N N . GLY A 1 186 ? 14.666 5.909 -33.358 1.00 71.00 186 GLY A N 1
ATOM 1396 C CA . GLY A 1 186 ? 15.320 7.105 -33.911 1.00 71.00 186 GLY A CA 1
ATOM 1397 C C . GLY A 1 186 ? 15.402 8.296 -32.954 1.00 71.00 186 GLY A C 1
ATOM 1398 O O . GLY A 1 186 ? 15.894 9.356 -33.338 1.00 71.00 186 GLY A O 1
ATOM 1399 N N . THR A 1 187 ? 14.975 8.123 -31.703 1.00 71.44 187 THR A N 1
ATOM 1400 C CA . THR A 1 187 ? 15.264 9.086 -30.641 1.00 71.44 187 THR A CA 1
ATOM 1401 C C . THR A 1 187 ? 16.776 9.176 -30.419 1.00 71.44 187 THR A C 1
ATOM 1403 O O . THR A 1 187 ? 17.396 8.228 -29.935 1.00 71.44 187 THR A O 1
ATOM 1406 N N . ASP A 1 188 ? 17.383 10.315 -30.766 1.00 71.00 188 ASP A N 1
ATOM 1407 C CA . ASP A 1 188 ? 18.789 10.575 -30.455 1.00 71.00 188 ASP A CA 1
ATOM 1408 C C . ASP A 1 188 ? 18.948 10.756 -28.943 1.00 71.00 188 ASP A C 1
ATOM 1410 O O . ASP A 1 188 ? 18.674 11.817 -28.378 1.00 71.00 188 ASP A O 1
ATOM 1414 N N . LEU A 1 189 ? 19.409 9.704 -28.271 1.00 67.81 189 LEU A N 1
ATOM 1415 C CA . LEU A 1 189 ? 19.680 9.736 -26.837 1.00 67.81 189 LEU A CA 1
ATOM 1416 C C . LEU A 1 189 ? 20.777 10.752 -26.470 1.00 67.81 189 LEU A C 1
ATOM 1418 O O . LEU A 1 189 ? 20.840 11.166 -25.315 1.00 67.81 189 LEU A O 1
ATOM 1422 N N . ASN A 1 190 ? 21.594 11.214 -27.428 1.00 66.94 190 ASN A N 1
ATOM 1423 C CA . ASN A 1 190 ? 22.562 12.292 -27.204 1.00 66.94 190 ASN A CA 1
ATOM 1424 C C . ASN A 1 190 ? 21.919 13.689 -27.233 1.00 66.94 190 ASN A C 1
ATOM 1426 O O . ASN A 1 190 ? 22.501 14.639 -26.705 1.00 66.94 190 ASN A O 1
ATOM 1430 N N . ALA A 1 191 ? 20.722 13.832 -27.813 1.00 62.72 191 ALA A N 1
ATOM 1431 C CA . ALA A 1 191 ? 19.960 15.080 -27.790 1.00 62.72 191 ALA A CA 1
ATOM 1432 C C . ALA A 1 191 ? 19.319 15.338 -26.415 1.00 62.72 191 ALA A C 1
ATOM 1434 O O . ALA A 1 191 ? 19.060 16.492 -26.055 1.00 62.72 191 ALA A O 1
ATOM 1435 N N . PHE A 1 192 ? 19.126 14.289 -25.605 1.00 60.97 192 PHE A N 1
ATOM 1436 C CA . PHE A 1 192 ? 18.817 14.438 -24.188 1.00 60.97 192 PHE A CA 1
ATOM 1437 C C . PHE A 1 192 ? 20.059 14.953 -23.463 1.00 60.97 192 PHE A C 1
ATOM 1439 O O . PHE A 1 192 ? 20.898 14.194 -22.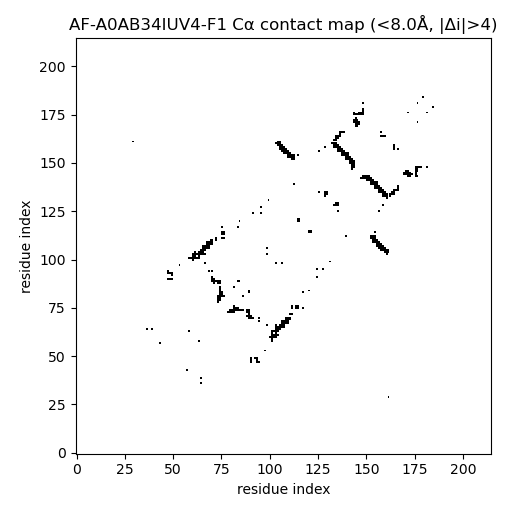979 1.00 60.97 192 PHE A O 1
ATOM 1446 N N . ARG A 1 193 ? 20.172 16.281 -23.345 1.00 54.19 193 ARG A N 1
ATOM 1447 C CA . ARG A 1 193 ? 21.061 16.875 -22.347 1.00 54.19 193 ARG A CA 1
ATOM 1448 C C . ARG A 1 193 ? 20.639 16.322 -20.994 1.00 54.19 193 ARG A C 1
ATOM 1450 O O . ARG A 1 193 ? 19.584 16.690 -20.481 1.00 54.19 193 ARG A O 1
ATOM 1457 N N . ILE A 1 194 ? 21.475 15.463 -20.414 1.00 56.59 194 ILE A N 1
ATOM 1458 C CA . ILE A 1 194 ? 21.425 15.190 -18.983 1.00 56.59 194 ILE A CA 1
ATOM 1459 C C . ILE A 1 194 ? 21.510 16.568 -18.332 1.00 56.59 194 ILE A C 1
ATOM 1461 O O . ILE A 1 194 ? 22.537 17.242 -18.436 1.00 56.59 194 ILE A O 1
ATOM 1465 N N . LEU A 1 195 ? 20.404 17.032 -17.749 1.00 47.53 195 LEU A N 1
ATOM 1466 C CA . LEU A 1 195 ? 20.418 18.205 -16.891 1.00 47.53 195 LEU A CA 1
ATOM 1467 C C . LEU A 1 195 ? 21.263 17.809 -15.690 1.00 47.53 195 LEU A C 1
ATOM 1469 O O . LEU A 1 195 ? 20.774 17.220 -14.729 1.00 47.53 195 LEU A O 1
ATOM 1473 N N . ASP A 1 196 ? 22.564 18.049 -15.800 1.00 43.31 196 ASP A N 1
ATOM 1474 C CA . ASP A 1 196 ? 23.484 17.827 -14.713 1.00 43.31 196 ASP A CA 1
ATOM 1475 C C . ASP A 1 196 ? 23.139 18.840 -13.619 1.00 43.31 196 ASP A C 1
ATOM 1477 O O . ASP A 1 196 ? 23.507 20.013 -13.664 1.00 43.31 196 ASP A O 1
ATOM 1481 N N . THR A 1 197 ? 22.368 18.395 -12.630 1.00 47.41 197 THR A N 1
ATOM 1482 C CA . THR A 1 197 ? 22.031 19.189 -11.445 1.00 47.41 197 THR A CA 1
ATOM 1483 C C . THR A 1 197 ? 23.230 19.351 -10.499 1.00 47.41 197 THR A C 1
ATOM 1485 O O . THR A 1 197 ? 23.063 19.792 -9.361 1.00 47.41 197 THR A O 1
ATOM 1488 N N . SER A 1 198 ? 24.452 19.005 -10.926 1.00 41.81 198 SER A N 1
ATOM 1489 C CA . SER A 1 198 ? 25.676 19.148 -10.130 1.00 41.81 198 SER A CA 1
ATOM 1490 C C . SER A 1 198 ? 26.047 20.598 -9.789 1.00 41.81 198 SER A C 1
ATOM 1492 O O . SER A 1 198 ? 26.895 20.810 -8.921 1.00 41.81 198 SER A O 1
ATOM 1494 N N . SER A 1 199 ? 25.383 21.611 -10.356 1.00 42.69 199 SER A N 1
ATOM 1495 C CA . SER A 1 199 ? 25.658 23.016 -10.024 1.00 42.69 199 SER A CA 1
ATOM 1496 C C . SER A 1 199 ? 25.137 23.481 -8.652 1.00 42.69 199 SER A C 1
ATOM 1498 O O . SER A 1 199 ? 25.434 24.610 -8.266 1.00 42.69 199 SER A O 1
ATOM 1500 N N . SER A 1 200 ? 24.438 22.645 -7.863 1.00 45.25 200 SER A N 1
ATOM 1501 C CA . SER A 1 200 ? 23.961 23.036 -6.516 1.00 45.25 200 SER A CA 1
ATOM 1502 C C . SER A 1 200 ? 24.394 22.149 -5.341 1.00 45.25 200 SER A C 1
ATOM 1504 O O . SER A 1 200 ? 23.992 22.414 -4.206 1.00 45.25 200 SER A O 1
ATOM 1506 N N . ARG A 1 201 ? 25.259 21.140 -5.526 1.00 39.34 201 ARG A N 1
ATOM 1507 C CA . ARG A 1 201 ? 25.758 20.335 -4.393 1.00 39.34 201 ARG A CA 1
ATOM 1508 C C . ARG A 1 201 ? 27.272 20.389 -4.251 1.00 39.34 201 ARG A C 1
ATOM 1510 O O . ARG A 1 201 ? 28.030 19.755 -4.976 1.00 39.34 201 ARG A O 1
ATOM 1517 N N . SER A 1 202 ? 27.672 21.146 -3.229 1.00 39.09 202 SER A N 1
ATOM 1518 C CA . SER A 1 202 ? 28.968 21.098 -2.558 1.00 39.09 202 SER A CA 1
ATOM 1519 C C . SER A 1 202 ? 29.562 19.684 -2.547 1.00 39.09 202 SER A C 1
ATOM 1521 O O . SER A 1 202 ? 28.931 18.713 -2.126 1.00 39.09 202 SER A O 1
ATOM 1523 N N . ARG A 1 203 ? 30.803 19.607 -3.032 1.00 38.47 203 ARG A N 1
ATOM 1524 C CA . ARG A 1 203 ? 31.643 18.416 -3.161 1.00 38.47 203 ARG A CA 1
ATOM 1525 C C . ARG A 1 203 ? 31.624 17.554 -1.891 1.00 38.47 203 ARG A C 1
ATOM 1527 O O . ARG A 1 203 ? 32.189 17.943 -0.871 1.00 38.47 203 ARG A O 1
ATOM 1534 N N . ARG A 1 204 ? 31.147 16.313 -1.998 1.00 35.97 204 ARG A N 1
ATOM 1535 C CA . ARG A 1 204 ? 31.699 15.184 -1.232 1.00 35.97 204 ARG A CA 1
ATOM 1536 C C . ARG A 1 204 ? 32.007 14.040 -2.191 1.00 35.97 204 ARG A C 1
ATOM 1538 O O . ARG A 1 204 ? 31.150 13.590 -2.941 1.00 35.97 204 ARG A O 1
ATOM 1545 N N . LYS A 1 205 ? 33.285 13.659 -2.203 1.00 35.75 205 LYS A N 1
ATOM 1546 C CA . LYS A 1 205 ? 33.883 12.598 -3.015 1.00 35.75 205 LYS A CA 1
ATOM 1547 C C . LYS A 1 205 ? 33.249 11.248 -2.668 1.00 35.75 205 LYS A C 1
ATOM 1549 O O . LYS A 1 205 ? 33.158 10.909 -1.494 1.00 35.75 205 LYS A O 1
ATOM 1554 N N . GLY A 1 206 ? 32.890 10.483 -3.692 1.00 33.38 206 GLY A N 1
ATOM 1555 C CA . GLY A 1 206 ? 32.429 9.101 -3.584 1.00 33.38 206 GLY A CA 1
ATOM 1556 C C . GLY A 1 206 ? 31.962 8.615 -4.950 1.00 33.38 206 GLY A C 1
ATOM 1557 O O . GLY A 1 206 ? 30.827 8.839 -5.344 1.00 33.38 206 GLY A O 1
ATOM 1558 N N . THR A 1 207 ? 32.882 8.041 -5.713 1.00 35.56 207 THR A N 1
ATOM 1559 C CA . THR A 1 207 ? 32.697 7.519 -7.069 1.00 35.56 207 THR A CA 1
ATOM 1560 C C . THR A 1 207 ? 31.612 6.438 -7.133 1.00 35.56 207 THR A C 1
ATOM 1562 O O . THR A 1 207 ? 31.780 5.379 -6.537 1.00 35.56 207 THR A O 1
ATOM 1565 N N . CYS A 1 208 ? 30.556 6.654 -7.919 1.00 26.14 208 CYS A N 1
ATOM 1566 C CA . CYS A 1 208 ? 29.784 5.569 -8.532 1.00 26.14 208 CYS A CA 1
ATOM 1567 C C . CYS A 1 208 ? 30.068 5.599 -10.032 1.00 26.14 208 CYS A C 1
ATOM 1569 O O . CYS A 1 208 ? 29.465 6.356 -10.788 1.00 26.14 208 CYS A O 1
ATOM 1571 N N . VAL A 1 209 ? 31.062 4.812 -10.433 1.00 35.41 209 VAL A N 1
ATOM 1572 C CA . VAL A 1 209 ? 31.374 4.528 -11.831 1.00 35.41 209 VAL A CA 1
ATOM 1573 C C . VAL A 1 209 ? 30.620 3.259 -12.215 1.00 35.41 209 VAL A C 1
ATOM 1575 O O . VAL A 1 209 ? 30.818 2.223 -11.593 1.00 35.41 209 VAL A O 1
ATOM 1578 N N . GLY A 1 210 ? 29.793 3.362 -13.255 1.00 30.62 210 GLY A N 1
ATOM 1579 C CA . GLY A 1 210 ? 29.587 2.302 -14.242 1.00 30.62 210 GLY A CA 1
ATOM 1580 C C . GLY A 1 210 ? 28.753 1.083 -13.838 1.00 30.62 210 GLY A C 1
ATOM 1581 O O . GLY A 1 210 ? 29.267 0.102 -13.314 1.00 30.62 210 GLY A O 1
ATOM 1582 N N . CYS A 1 211 ? 27.498 1.063 -14.284 1.00 25.75 211 CYS A N 1
ATOM 1583 C CA . CYS A 1 211 ? 26.873 -0.179 -14.741 1.00 25.75 211 CYS A CA 1
ATOM 1584 C C . CYS A 1 211 ? 26.015 0.106 -15.979 1.00 25.75 211 CYS A C 1
ATOM 1586 O O . CYS A 1 211 ? 24.792 0.136 -15.928 1.00 25.75 211 CYS A O 1
ATOM 1588 N N . ALA A 1 212 ? 26.693 0.347 -17.101 1.00 30.08 212 ALA A N 1
ATOM 1589 C CA . ALA A 1 212 ? 26.160 0.007 -18.409 1.00 30.08 212 ALA A CA 1
ATOM 1590 C C . ALA A 1 212 ? 26.697 -1.390 -18.726 1.00 30.08 212 ALA A C 1
ATOM 1592 O O . ALA A 1 212 ? 27.901 -1.564 -18.915 1.00 30.08 212 ALA A O 1
ATOM 1593 N N . ARG A 1 213 ? 25.825 -2.396 -18.729 1.00 23.00 213 ARG A N 1
ATOM 1594 C CA . ARG A 1 213 ? 26.127 -3.689 -19.338 1.00 23.00 213 ARG A CA 1
ATOM 1595 C C . ARG A 1 213 ? 25.080 -3.914 -20.418 1.00 23.00 213 ARG A C 1
ATOM 1597 O O . ARG A 1 213 ? 23.976 -4.357 -20.126 1.00 23.00 213 ARG A O 1
ATOM 1604 N N . LEU A 1 214 ? 25.443 -3.496 -21.629 1.00 30.53 214 LEU A N 1
ATOM 1605 C CA . LEU A 1 214 ? 24.813 -3.950 -22.861 1.00 30.53 214 LEU A CA 1
ATOM 1606 C C . LEU A 1 214 ? 25.096 -5.450 -23.029 1.00 30.53 214 LEU A C 1
ATOM 1608 O O . LEU A 1 214 ? 26.206 -5.904 -22.725 1.00 30.53 214 LEU A O 1
ATOM 1612 N N . LEU A 1 215 ? 24.095 -6.187 -23.503 1.00 31.53 215 LEU A N 1
ATOM 1613 C CA . LEU A 1 215 ? 24.328 -7.283 -24.441 1.00 31.53 215 LEU A CA 1
ATOM 1614 C C . LEU A 1 215 ? 24.417 -6.678 -25.843 1.00 31.53 215 LEU A C 1
ATOM 1616 O O . LEU A 1 215 ? 23.657 -5.714 -26.090 1.00 31.53 215 LEU A O 1
#

InterPro domains:
  IPR001525 C-5 cytosine methyltransferase [PF00145] (64-161)
  IPR001525 C-5 cytosine methyltransferase [PS51679] (1-215)
  IPR029063 S-adenosyl-L-methionine-dependent methyltransferase superfamily [G3DSA:3.40.50.150] (25-207)
  IPR029063 S-adenosyl-L-methionine-dependent methyltransferase superfamily [SSF53335] (61-196)
  IPR050390 DNA Cytosine-5 Methyltransferase [PTHR10629] (58-170)